Protein AF-A0A843V137-F1 (afdb_monomer_lite)

Radius of gyration: 33.9 Å; chains: 1; bounding box: 47×112×113 Å

Foldseek 3Di:
DDDDDDDDDDDDDDPPPDPPPPPPPDDDDPVRVVVLVCQLVVLVVVLVCLVPPPPDDSLLPSVVSVVVSLVSNCVSCVPCSVVVVVVVVVCCVVPPVVLSSLQSVCLDPVRVVPPVCVPVPSSLVSVLVVLCVPDPDPVSSVVVSVVSNCVSPPDCVVVVVVPVPDDPPDPDPPDPDDDDPPDDDDD

Structure (mmCIF, N/CA/C/O backbone):
data_AF-A0A843V137-F1
#
_entry.id   AF-A0A843V137-F1
#
loop_
_atom_site.group_PDB
_atom_site.id
_atom_site.type_symbol
_atom_site.label_atom_id
_atom_site.label_alt_id
_atom_site.label_comp_id
_atom_site.label_asym_id
_atom_site.label_entity_id
_atom_site.label_seq_id
_atom_site.pdbx_PDB_ins_code
_atom_site.Cartn_x
_atom_site.Cartn_y
_atom_site.Cartn_z
_atom_site.occupancy
_atom_site.B_iso_or_equiv
_atom_site.auth_seq_id
_atom_site.auth_comp_id
_atom_site.auth_asym_id
_atom_site.auth_atom_id
_atom_site.pdbx_PDB_model_num
ATOM 1 N N . MET A 1 1 ? -27.727 -46.230 90.945 1.00 37.34 1 MET A N 1
ATOM 2 C CA . MET A 1 1 ? -26.436 -46.067 90.249 1.00 37.34 1 MET A CA 1
ATOM 3 C C . MET A 1 1 ? -26.740 -45.311 88.962 1.00 37.34 1 MET A C 1
ATOM 5 O O . MET A 1 1 ? -27.479 -45.858 88.160 1.00 37.34 1 MET A O 1
ATOM 9 N N . VAL A 1 2 ? -26.658 -43.976 89.030 1.00 36.12 2 VAL A N 1
ATOM 10 C CA . VAL A 1 2 ? -25.594 -43.097 88.464 1.00 36.12 2 VAL A CA 1
ATOM 11 C C . VAL A 1 2 ? -25.965 -42.708 87.013 1.00 36.12 2 VAL A C 1
ATOM 13 O O . VAL A 1 2 ? -25.936 -43.576 86.152 1.00 36.12 2 VAL A O 1
ATOM 16 N N . GLU A 1 3 ? -26.687 -41.582 86.850 1.00 35.56 3 GLU A N 1
ATOM 17 C CA . GLU A 1 3 ? -26.299 -40.301 86.166 1.00 35.56 3 GLU A CA 1
ATOM 18 C C . GLU A 1 3 ? -26.770 -40.295 84.694 1.00 35.56 3 GLU A C 1
ATOM 20 O O . GLU A 1 3 ? -26.498 -41.232 83.958 1.00 35.56 3 GLU A O 1
ATOM 25 N N . ASP A 1 4 ? -27.694 -39.446 84.227 1.00 38.75 4 ASP A N 1
ATOM 26 C CA . ASP A 1 4 ? -27.717 -37.973 84.085 1.00 38.75 4 ASP A CA 1
ATOM 27 C C . ASP A 1 4 ? -26.528 -37.391 83.303 1.00 38.75 4 ASP A C 1
ATOM 29 O O . ASP A 1 4 ? -25.409 -37.391 83.798 1.00 38.75 4 ASP A O 1
ATOM 33 N N . ALA A 1 5 ? -26.792 -36.863 82.101 1.00 42.06 5 ALA A N 1
ATOM 34 C CA . ALA A 1 5 ? -26.040 -35.751 81.512 1.00 42.06 5 ALA A CA 1
ATOM 35 C C . ALA A 1 5 ? -26.763 -35.209 80.267 1.00 42.06 5 ALA A C 1
ATOM 37 O O . ALA A 1 5 ? -26.694 -35.731 79.155 1.00 42.06 5 ALA A O 1
ATOM 38 N N . ARG A 1 6 ? -27.476 -34.118 80.511 1.00 40.31 6 ARG A N 1
ATOM 39 C CA . ARG A 1 6 ? -28.029 -33.151 79.565 1.00 40.31 6 ARG A CA 1
ATOM 40 C C . ARG A 1 6 ? -26.921 -32.347 78.849 1.00 40.31 6 ARG A C 1
ATOM 42 O O . ARG A 1 6 ? -25.869 -32.114 79.431 1.00 40.31 6 ARG A O 1
ATOM 49 N N . ALA A 1 7 ? -27.298 -31.768 77.698 1.00 39.81 7 ALA A N 1
ATOM 50 C CA . ALA A 1 7 ? -26.678 -30.637 76.973 1.00 39.81 7 ALA A CA 1
ATOM 51 C C . ALA A 1 7 ? -25.460 -30.992 76.082 1.00 39.81 7 ALA A C 1
ATOM 53 O O . ALA A 1 7 ? -24.706 -31.895 76.395 1.00 39.81 7 ALA A O 1
ATOM 54 N N . VAL A 1 8 ? -25.211 -30.354 74.932 1.00 40.25 8 VAL A N 1
ATOM 55 C CA . VAL A 1 8 ? -25.387 -28.930 74.616 1.00 40.25 8 VAL A CA 1
ATOM 56 C C . VAL A 1 8 ? -25.551 -28.712 73.101 1.00 40.25 8 VAL A C 1
ATOM 58 O O . VAL A 1 8 ? -25.088 -29.486 72.272 1.00 40.25 8 VAL A O 1
ATOM 61 N N . HIS A 1 9 ? -26.243 -27.626 72.787 1.00 41.81 9 HIS A N 1
ATOM 62 C CA . HIS A 1 9 ? -26.459 -27.001 71.489 1.00 41.81 9 HIS A CA 1
ATOM 63 C C . HIS A 1 9 ? -25.138 -26.489 70.894 1.00 41.81 9 HIS A C 1
ATOM 65 O O . HIS A 1 9 ? -24.469 -25.724 71.579 1.00 41.81 9 HIS A O 1
ATOM 71 N N . GLU A 1 10 ? -24.807 -26.804 69.637 1.00 41.66 10 GLU A N 1
ATOM 72 C CA . GLU A 1 10 ? -23.807 -26.033 68.886 1.00 41.66 10 GLU A CA 1
ATOM 73 C C . GLU A 1 10 ? -24.221 -25.813 67.426 1.00 41.66 10 GLU A C 1
ATOM 75 O O . GLU A 1 10 ? -24.638 -26.713 66.697 1.00 41.66 10 GLU A O 1
ATOM 80 N N . HIS A 1 11 ? -24.132 -24.539 67.056 1.00 46.31 11 HIS A N 1
ATOM 81 C CA . HIS A 1 11 ? -24.335 -23.960 65.743 1.00 46.31 11 HIS A CA 1
ATOM 82 C C . HIS A 1 11 ? -23.509 -24.665 64.659 1.00 46.31 11 HIS A C 1
ATOM 84 O O . HIS A 1 11 ? -22.284 -24.686 64.716 1.00 46.31 11 HIS A O 1
ATOM 90 N N . GLY A 1 12 ? -24.183 -25.126 63.605 1.00 36.84 12 GLY A N 1
ATOM 91 C CA . GLY A 1 12 ? -23.560 -25.575 62.362 1.00 36.84 12 GLY A CA 1
ATOM 92 C C . GLY A 1 12 ? -24.160 -24.836 61.174 1.00 36.84 12 GLY A C 1
ATOM 93 O O . GLY A 1 12 ? -25.170 -25.250 60.619 1.00 36.84 12 GLY A O 1
ATOM 94 N N . THR A 1 13 ? -23.549 -23.702 60.854 1.00 39.91 13 THR A N 1
ATOM 95 C CA . THR A 1 13 ? -23.770 -22.794 59.726 1.00 39.91 13 THR A CA 1
ATOM 96 C C . THR A 1 13 ? -24.246 -23.462 58.432 1.00 39.91 13 THR A C 1
ATOM 98 O O . THR A 1 13 ? -23.641 -24.406 57.929 1.00 39.91 13 THR A O 1
ATOM 101 N N . VAL A 1 14 ? -25.293 -22.875 57.843 1.00 47.16 14 VAL A N 1
ATOM 102 C 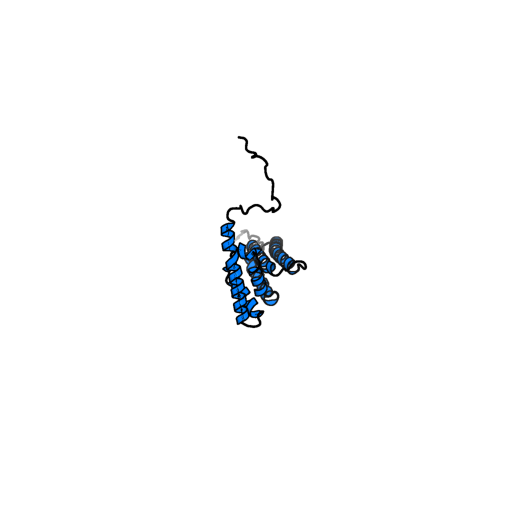CA . VAL A 1 14 ? -25.712 -23.072 56.451 1.00 47.16 14 VAL A CA 1
ATOM 103 C C . VAL A 1 14 ? -24.532 -22.730 55.541 1.00 47.16 14 VAL A C 1
ATOM 105 O O . VAL A 1 14 ? -24.279 -21.562 55.251 1.00 47.16 14 VAL A O 1
ATOM 108 N N . ILE A 1 15 ? -23.804 -23.740 55.068 1.00 47.06 15 ILE A N 1
ATOM 109 C CA . ILE A 1 15 ? -22.910 -23.588 53.916 1.00 47.06 15 ILE A CA 1
ATOM 110 C C . ILE A 1 15 ? -23.788 -23.580 52.668 1.00 47.06 15 ILE A C 1
ATOM 112 O O . ILE A 1 15 ? -23.934 -24.567 51.951 1.00 47.06 15 ILE A O 1
ATOM 116 N N . ASN A 1 16 ? -24.418 -22.426 52.455 1.00 38.59 16 ASN A N 1
ATOM 117 C CA . ASN A 1 16 ? -24.857 -21.982 51.148 1.00 38.59 16 ASN A CA 1
ATOM 118 C C . ASN A 1 16 ? -23.610 -22.002 50.260 1.00 38.59 16 ASN A C 1
ATOM 120 O O . ASN A 1 16 ? -22.758 -21.119 50.357 1.00 38.59 16 ASN A O 1
ATOM 124 N N . GLN A 1 17 ? -23.454 -23.052 49.456 1.00 43.19 17 GLN A N 1
ATOM 125 C CA . GLN A 1 17 ? -22.480 -23.042 48.378 1.00 43.19 17 GLN A CA 1
ATOM 126 C C . GLN A 1 17 ? -23.017 -22.086 47.314 1.00 43.19 17 GLN A C 1
ATOM 128 O O . GLN A 1 17 ? -23.608 -22.498 46.319 1.00 43.19 17 GLN A O 1
ATOM 133 N N . GLN A 1 18 ? -22.814 -20.787 47.551 1.00 36.47 18 GLN A N 1
ATOM 134 C CA . GLN A 1 18 ? -22.761 -19.823 46.468 1.00 36.47 18 GLN A CA 1
ATOM 135 C C . GLN A 1 18 ? -21.775 -20.377 45.428 1.00 36.47 18 GLN A C 1
ATOM 137 O O . GLN A 1 18 ? -20.709 -20.879 45.815 1.00 36.47 18 GLN A O 1
ATOM 142 N N . PRO A 1 19 ? -22.101 -20.338 44.124 1.00 43.06 19 PRO A N 1
ATOM 143 C CA . PRO A 1 19 ? -21.106 -20.650 43.120 1.00 43.06 19 PRO A CA 1
ATOM 144 C C . PRO A 1 19 ? -19.948 -19.688 43.354 1.00 43.06 19 PRO A C 1
ATOM 146 O O . PR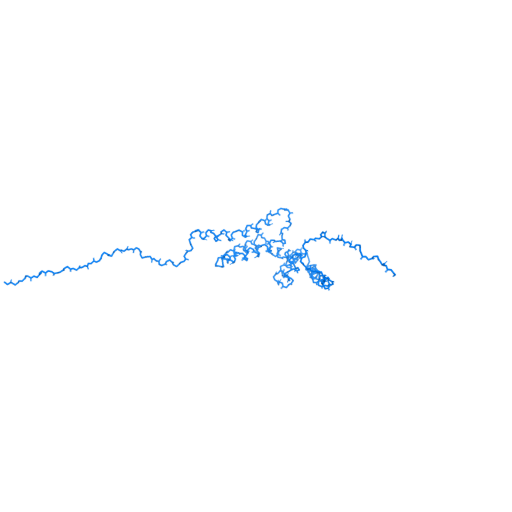O A 1 19 ? -20.151 -18.477 43.349 1.00 43.06 19 PRO A O 1
ATOM 149 N N . LYS A 1 20 ? -18.761 -20.246 43.628 1.00 45.78 20 LYS A N 1
ATOM 150 C CA . LYS A 1 20 ? -17.510 -19.497 43.729 1.00 45.78 20 LYS A CA 1
ATOM 151 C C . LYS A 1 20 ? -17.439 -18.588 42.512 1.00 45.78 20 LYS A C 1
ATOM 153 O O . LYS A 1 20 ? -17.240 -19.084 41.401 1.00 45.78 20 LYS A O 1
ATOM 158 N N . GLU A 1 21 ? -17.650 -17.297 42.738 1.00 45.75 21 GLU A N 1
ATOM 159 C CA . GLU A 1 21 ? -17.368 -16.241 41.784 1.00 45.75 21 GLU A CA 1
ATOM 160 C C . GLU A 1 21 ? -15.906 -16.431 41.394 1.00 45.75 21 GLU A C 1
ATOM 162 O O . GLU A 1 21 ? -14.983 -16.161 42.160 1.00 45.75 21 GLU A O 1
ATOM 167 N N . ARG A 1 22 ? -15.697 -17.055 40.234 1.00 50.91 22 ARG A N 1
ATOM 168 C CA . ARG A 1 22 ? -14.393 -17.063 39.596 1.00 50.91 22 ARG A CA 1
ATOM 169 C C . ARG A 1 22 ? -14.129 -15.607 39.270 1.00 50.91 22 ARG A C 1
ATOM 171 O O . ARG A 1 22 ? -14.885 -15.020 38.501 1.00 50.91 22 ARG A O 1
ATOM 178 N N . GLU A 1 23 ? -13.111 -15.052 39.909 1.00 44.34 23 GLU A N 1
ATOM 179 C CA . GLU A 1 23 ? -12.584 -13.717 39.663 1.00 44.34 23 GLU A CA 1
ATOM 180 C C . GLU A 1 23 ? -12.545 -13.459 38.152 1.00 44.34 23 GLU A C 1
ATOM 182 O O . GLU A 1 23 ? -11.787 -14.079 37.402 1.00 44.34 23 GLU A O 1
ATOM 187 N N . ALA A 1 24 ? -13.442 -12.586 37.695 1.00 46.97 24 ALA A N 1
ATOM 188 C CA . ALA A 1 24 ? -13.518 -12.153 36.315 1.00 46.97 24 ALA A CA 1
ATOM 189 C C . ALA A 1 24 ? -12.356 -11.192 36.058 1.00 46.97 24 ALA A C 1
ATOM 191 O O . ALA A 1 24 ? -12.499 -9.973 36.124 1.00 46.97 24 ALA A O 1
ATOM 192 N N . HIS A 1 25 ? -11.184 -11.744 35.763 1.00 47.78 25 HIS A N 1
ATOM 193 C CA . HIS A 1 25 ? -10.145 -10.993 35.079 1.00 47.78 25 HIS A CA 1
ATOM 194 C C . HIS A 1 25 ? -10.642 -10.646 33.664 1.00 47.78 25 HIS A C 1
ATOM 196 O O . HIS A 1 25 ? -10.511 -11.432 32.733 1.00 47.78 25 HIS A O 1
ATOM 202 N N . GLY A 1 26 ? -11.263 -9.468 33.546 1.00 62.22 26 GLY A N 1
ATOM 203 C CA . GLY A 1 26 ? -11.245 -8.592 32.370 1.00 62.22 26 GLY A CA 1
ATOM 204 C C . GLY A 1 26 ? -11.596 -9.200 31.011 1.00 62.22 26 GLY A C 1
ATOM 205 O O . GLY A 1 26 ? -10.855 -8.987 30.056 1.00 62.22 26 GLY A O 1
ATOM 206 N N . ALA A 1 27 ? -12.708 -9.924 30.886 1.00 72.06 27 ALA A N 1
ATOM 207 C CA . ALA A 1 27 ? -13.274 -10.212 29.568 1.00 72.06 27 ALA A CA 1
ATOM 208 C C . ALA A 1 27 ? -14.097 -9.002 29.097 1.00 72.06 27 ALA A C 1
ATOM 210 O O . ALA A 1 27 ? -14.963 -8.537 29.838 1.00 72.06 27 ALA A O 1
ATOM 211 N N . LEU A 1 28 ? -13.831 -8.510 27.880 1.00 74.00 28 LEU A N 1
ATOM 21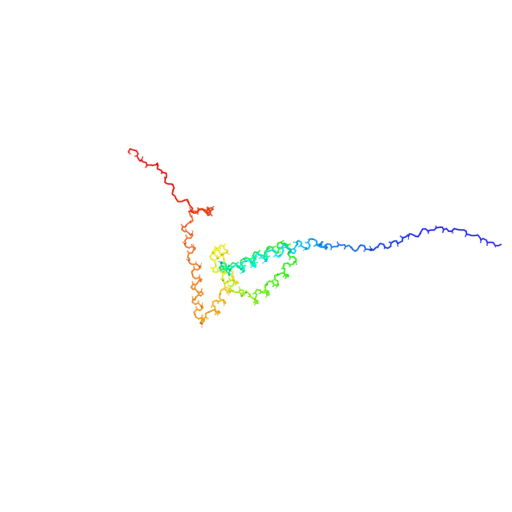2 C CA . LEU A 1 28 ? -14.660 -7.486 27.236 1.00 74.00 28 LEU A CA 1
ATOM 213 C C . LEU A 1 28 ? -16.117 -7.951 27.235 1.00 74.00 28 LEU A C 1
ATOM 215 O O . LEU A 1 28 ? -16.418 -9.095 26.871 1.00 74.00 28 LEU A O 1
ATOM 219 N N . SER A 1 29 ? -17.028 -7.067 27.626 1.00 89.06 29 SER A N 1
ATOM 220 C CA . SER A 1 29 ? -18.448 -7.313 27.431 1.00 89.06 29 SER A CA 1
ATOM 221 C C . SER A 1 29 ? -18.739 -7.462 25.937 1.00 89.06 29 SER A C 1
ATOM 223 O O . SER A 1 29 ? -18.013 -6.968 25.072 1.00 89.06 29 SER A O 1
ATOM 225 N N . ARG A 1 30 ? -19.841 -8.140 25.611 1.00 88.56 30 ARG A N 1
ATOM 226 C CA . ARG A 1 30 ? -20.250 -8.346 24.218 1.00 88.56 30 ARG A CA 1
ATOM 227 C C . ARG A 1 30 ? -20.327 -7.033 23.429 1.00 88.56 30 ARG A C 1
ATOM 229 O O . ARG A 1 30 ? -19.897 -6.995 22.284 1.00 88.56 30 ARG A O 1
ATOM 236 N N . GLN A 1 31 ? -20.855 -5.979 24.046 1.00 91.25 31 GLN A N 1
ATOM 237 C CA . GLN A 1 31 ? -21.012 -4.679 23.402 1.00 91.25 31 GLN A CA 1
ATOM 238 C C . GLN A 1 31 ? -19.658 -4.019 23.114 1.00 91.25 31 GLN A C 1
ATOM 240 O O . GLN A 1 31 ? -19.458 -3.493 22.025 1.00 91.25 31 GLN A O 1
ATOM 245 N N . GLU A 1 32 ? -18.709 -4.103 24.047 1.00 88.56 32 GLU A N 1
ATOM 246 C CA . GLU A 1 32 ? -17.352 -3.583 23.841 1.00 88.56 32 GLU A CA 1
ATOM 247 C C . GLU A 1 32 ? -16.614 -4.369 22.748 1.00 88.56 32 GLU A C 1
ATOM 249 O O . GLU A 1 32 ? -15.917 -3.782 21.924 1.00 88.56 32 GLU A O 1
ATOM 254 N N . ALA A 1 33 ? -16.805 -5.691 22.685 1.00 88.75 33 ALA A N 1
ATOM 255 C CA . ALA A 1 33 ? -16.244 -6.518 21.618 1.00 88.75 33 ALA A CA 1
ATOM 256 C C . ALA A 1 33 ? -16.834 -6.172 20.236 1.00 88.75 33 ALA A C 1
ATOM 258 O O . ALA A 1 33 ? -16.092 -6.079 19.259 1.00 88.75 33 ALA A O 1
ATOM 259 N N . GLU A 1 34 ? -18.149 -5.947 20.149 1.00 92.25 34 GLU A N 1
ATOM 260 C CA . GLU A 1 34 ? -18.819 -5.498 18.919 1.00 92.25 34 GLU A CA 1
ATOM 261 C C . GLU A 1 34 ? -18.329 -4.104 18.491 1.00 92.25 34 GLU A C 1
ATOM 263 O O . GLU A 1 34 ? -18.065 -3.871 17.310 1.00 92.25 34 GLU A O 1
ATOM 268 N N . GLU A 1 35 ? -18.135 -3.186 19.439 1.00 92.69 35 GLU A N 1
ATOM 269 C CA . GLU A 1 35 ? -17.605 -1.852 19.155 1.00 92.69 35 GLU A CA 1
ATOM 270 C C . GLU A 1 35 ? -16.164 -1.902 18.627 1.00 92.69 35 GLU A C 1
ATOM 272 O O . GLU A 1 35 ? -15.847 -1.249 17.629 1.00 92.69 35 GLU A O 1
ATOM 277 N N . VAL A 1 36 ? -15.300 -2.715 19.244 1.00 90.88 36 VAL A N 1
ATOM 278 C CA . VAL A 1 36 ? -13.925 -2.942 18.771 1.00 90.88 36 VAL A CA 1
ATOM 279 C C . VAL A 1 36 ? -13.926 -3.560 17.372 1.00 90.88 36 VAL A C 1
ATOM 281 O O . VAL A 1 36 ? -13.185 -3.101 16.503 1.00 90.88 36 VAL A O 1
ATOM 284 N N . ALA A 1 37 ? -14.783 -4.553 17.117 1.00 91.94 37 ALA A N 1
ATOM 285 C CA . ALA A 1 37 ? -14.899 -5.175 15.801 1.00 91.94 37 ALA A CA 1
ATOM 286 C C . ALA A 1 37 ? -15.310 -4.163 14.718 1.00 91.94 37 ALA A C 1
ATOM 288 O O . ALA A 1 37 ? -14.694 -4.120 13.654 1.00 91.94 37 ALA A O 1
ATOM 289 N N . ASN A 1 38 ? -16.291 -3.300 14.995 1.00 94.00 38 ASN A N 1
ATOM 290 C CA . ASN A 1 38 ? -16.715 -2.259 14.054 1.00 94.00 38 ASN A CA 1
ATOM 291 C C . ASN A 1 38 ? -15.580 -1.275 13.737 1.00 94.00 38 ASN A C 1
ATOM 293 O O . ASN A 1 38 ? -15.335 -0.979 12.568 1.00 94.00 38 ASN A O 1
ATOM 297 N N . LYS A 1 39 ? -14.841 -0.839 14.763 1.00 94.44 39 LYS A N 1
ATOM 298 C CA . LYS A 1 39 ? -13.684 0.058 14.615 1.00 94.44 39 LYS A CA 1
ATOM 299 C C . LYS A 1 39 ? -12.518 -0.577 13.841 1.00 94.44 39 LYS A C 1
ATOM 301 O O . LYS A 1 39 ? -11.735 0.145 13.232 1.00 94.44 39 LYS A O 1
ATOM 306 N N . ILE A 1 40 ? -12.404 -1.907 13.833 1.00 93.75 40 ILE A N 1
ATOM 307 C CA . ILE A 1 40 ? -11.438 -2.651 13.003 1.00 93.75 40 ILE A CA 1
ATOM 308 C C . ILE A 1 40 ? -11.914 -2.765 11.547 1.00 93.75 40 ILE A C 1
ATOM 310 O O . ILE A 1 40 ? -11.116 -2.627 10.620 1.00 93.75 40 ILE A O 1
ATOM 314 N N . ILE A 1 41 ? -13.203 -3.042 11.332 1.00 93.81 41 ILE A N 1
ATOM 315 C CA . ILE A 1 41 ? -13.764 -3.308 9.998 1.00 93.81 41 ILE A CA 1
ATOM 316 C C . ILE A 1 41 ? -13.896 -2.024 9.172 1.00 93.81 41 ILE A C 1
ATOM 318 O O . ILE A 1 41 ? -13.662 -2.049 7.963 1.00 93.81 41 ILE A O 1
ATOM 322 N N . GLU A 1 42 ? -14.254 -0.902 9.797 1.00 95.25 42 GLU A N 1
ATOM 323 C CA . GLU A 1 42 ? -14.482 0.373 9.108 1.00 95.25 42 GLU A CA 1
ATOM 324 C C . GLU A 1 42 ? -13.275 0.831 8.255 1.00 95.25 42 GLU A C 1
ATOM 326 O O . GLU A 1 42 ? -13.468 1.070 7.058 1.00 95.25 42 GLU A O 1
ATOM 331 N N . PRO A 1 43 ? -12.025 0.862 8.766 1.00 95.31 43 PRO A N 1
ATOM 332 C CA . PRO A 1 43 ? -10.851 1.174 7.950 1.00 95.31 43 PRO A CA 1
ATOM 333 C C . PRO A 1 43 ? -10.652 0.240 6.749 1.00 95.31 43 PRO A C 1
ATOM 335 O O . PRO A 1 43 ? -10.267 0.696 5.675 1.00 95.31 43 PRO A O 1
ATOM 338 N N . LEU A 1 44 ? -10.936 -1.060 6.891 1.00 94.25 44 LEU A N 1
ATOM 339 C CA . LEU A 1 44 ? -10.821 -2.017 5.783 1.00 94.25 44 LEU A CA 1
ATOM 340 C C . LEU A 1 44 ? -11.882 -1.761 4.710 1.00 94.25 44 LEU A C 1
ATOM 342 O O . LEU A 1 44 ? -11.602 -1.871 3.517 1.00 94.25 44 LEU A O 1
ATOM 346 N N . TYR A 1 45 ? -13.089 -1.371 5.116 1.00 93.12 45 TYR A N 1
ATOM 347 C CA . TYR A 1 45 ? -14.142 -0.991 4.181 1.00 93.12 45 TYR A CA 1
ATOM 348 C C . TYR A 1 45 ? -13.770 0.262 3.373 1.00 93.12 45 TYR A C 1
ATOM 350 O O . TYR A 1 45 ? -14.050 0.323 2.176 1.00 93.12 45 TYR A O 1
ATOM 358 N N . GLU A 1 46 ? -13.083 1.239 3.977 1.00 92.12 46 GLU A N 1
ATOM 359 C CA . GLU A 1 46 ? -12.546 2.392 3.238 1.00 92.12 46 GLU A CA 1
ATOM 360 C C . GLU A 1 46 ? -11.565 1.967 2.135 1.00 92.12 46 GLU A C 1
ATOM 362 O O . GLU A 1 46 ? -11.610 2.525 1.037 1.00 92.12 46 GLU A O 1
ATOM 367 N N . VAL A 1 47 ? -10.714 0.968 2.398 1.00 92.06 47 VAL A N 1
ATOM 368 C CA . VAL A 1 47 ? -9.795 0.408 1.391 1.00 92.06 47 VAL A CA 1
ATOM 369 C C . VAL A 1 47 ? -10.576 -0.257 0.262 1.00 92.06 47 VAL A C 1
ATOM 371 O O . VAL A 1 47 ? -10.331 0.043 -0.906 1.00 92.06 47 VAL A O 1
ATOM 374 N N . LEU A 1 48 ? -11.558 -1.104 0.587 1.00 90.31 48 LEU A N 1
ATOM 375 C CA . LEU A 1 48 ? -12.381 -1.790 -0.417 1.00 90.31 48 LEU A CA 1
ATOM 376 C C . LEU A 1 48 ? -13.122 -0.802 -1.320 1.00 90.31 48 LEU A C 1
ATOM 378 O O . LEU A 1 48 ? -13.131 -0.965 -2.534 1.00 90.31 48 LEU A O 1
ATOM 382 N N . ARG A 1 49 ? -13.644 0.294 -0.761 1.00 89.88 49 ARG A N 1
ATOM 383 C CA . ARG A 1 49 ? -14.275 1.359 -1.555 1.00 89.88 49 ARG A CA 1
ATOM 384 C C . ARG A 1 49 ? -13.330 2.030 -2.549 1.00 89.88 49 ARG A C 1
ATOM 386 O O . ARG A 1 49 ? -13.798 2.553 -3.557 1.00 89.88 49 ARG A O 1
ATOM 393 N N . VAL A 1 50 ? -12.033 2.084 -2.249 1.00 88.81 50 VAL A N 1
ATOM 394 C CA . VAL A 1 50 ? -11.018 2.620 -3.167 1.00 88.81 50 VAL A CA 1
ATOM 395 C C . VAL A 1 50 ? -10.741 1.611 -4.275 1.00 88.81 50 VAL A C 1
ATOM 397 O O . VAL A 1 50 ? -10.664 2.009 -5.433 1.00 88.81 50 VAL A O 1
ATOM 400 N N . VAL A 1 51 ? -10.641 0.322 -3.937 1.00 85.62 51 VAL A N 1
ATOM 401 C CA . VAL A 1 51 ? -10.452 -0.764 -4.911 1.00 85.62 51 VAL A CA 1
ATOM 402 C C . VAL A 1 51 ? -11.627 -0.843 -5.889 1.00 85.62 51 VAL A C 1
ATOM 404 O O . VAL A 1 51 ? -11.396 -0.856 -7.095 1.00 85.62 51 VAL A O 1
ATOM 407 N N . ASP A 1 52 ? -12.860 -0.801 -5.380 1.00 85.69 52 ASP A N 1
ATOM 408 C CA . ASP A 1 52 ? -14.105 -0.894 -6.160 1.00 85.69 52 ASP A CA 1
ATOM 409 C C . ASP A 1 52 ? -14.469 0.417 -6.892 1.00 85.69 52 ASP A C 1
ATOM 411 O O . ASP A 1 52 ? -15.509 0.526 -7.542 1.00 85.69 52 ASP A O 1
ATOM 415 N N . GLY A 1 53 ? -13.657 1.468 -6.760 1.00 78.31 53 GLY A N 1
ATOM 416 C CA . GLY A 1 53 ? -13.946 2.780 -7.329 1.00 78.31 53 GLY A CA 1
ATOM 417 C C . GLY A 1 53 ? -13.752 2.841 -8.848 1.00 78.31 53 GLY A C 1
ATOM 418 O O . GLY A 1 53 ? -12.682 3.222 -9.309 1.00 78.31 53 GLY A O 1
ATOM 419 N N . ASP A 1 54 ? -14.812 2.612 -9.628 1.00 60.47 54 ASP A N 1
ATOM 420 C CA . ASP A 1 54 ? -14.793 2.563 -11.108 1.00 60.47 54 ASP A CA 1
ATOM 421 C C . ASP A 1 54 ? -14.226 3.805 -11.837 1.00 60.47 54 ASP A C 1
ATOM 423 O O . ASP A 1 54 ? -13.900 3.746 -13.022 1.00 60.47 54 ASP A O 1
ATOM 427 N N . ARG A 1 55 ? -14.165 4.976 -11.183 1.00 65.06 55 ARG A N 1
ATOM 428 C CA . ARG A 1 55 ? -13.946 6.271 -11.866 1.00 65.06 55 ARG A CA 1
ATOM 429 C C . ARG A 1 55 ? -12.511 6.795 -11.852 1.00 65.06 55 ARG A C 1
ATOM 431 O O . ARG A 1 55 ? -12.233 7.752 -12.573 1.00 65.06 55 ARG A O 1
ATOM 438 N N . ARG A 1 56 ? -11.615 6.257 -11.022 1.00 66.69 56 ARG A N 1
ATOM 439 C CA . ARG A 1 56 ? -10.215 6.712 -10.935 1.00 66.69 56 ARG A CA 1
ATOM 440 C C . ARG A 1 56 ? -9.291 5.505 -10.817 1.00 66.69 56 ARG A C 1
ATOM 442 O O . ARG A 1 56 ? -9.643 4.591 -10.081 1.00 66.69 56 ARG A O 1
ATOM 449 N N . PRO A 1 57 ? -8.122 5.501 -11.484 1.00 66.62 57 PRO A N 1
ATOM 450 C CA . PRO A 1 57 ? -7.150 4.428 -11.316 1.00 66.62 57 PRO A CA 1
ATOM 451 C C . PRO A 1 57 ? -6.765 4.335 -9.835 1.00 66.62 57 PRO A C 1
ATOM 453 O O . PRO A 1 57 ? -6.101 5.216 -9.293 1.00 66.62 57 PRO A O 1
ATOM 456 N N . SER A 1 58 ? -7.248 3.290 -9.166 1.00 82.00 58 SER A N 1
ATOM 457 C CA . SER A 1 58 ? -7.131 3.123 -7.716 1.00 82.00 58 SER A CA 1
ATOM 458 C C . SER A 1 58 ? -5.769 2.580 -7.299 1.00 82.00 58 SER A C 1
ATOM 460 O O . SER A 1 58 ? -5.355 2.781 -6.160 1.00 82.00 58 SER A O 1
ATOM 462 N N . ILE A 1 59 ? -5.045 1.950 -8.229 1.00 85.88 59 ILE A N 1
ATOM 463 C CA . ILE A 1 59 ? -3.857 1.131 -7.967 1.00 85.88 59 ILE A CA 1
ATOM 464 C C . ILE A 1 59 ? -2.764 1.840 -7.154 1.00 85.88 59 ILE A C 1
ATOM 466 O O . ILE A 1 59 ? -2.251 1.236 -6.215 1.00 85.88 59 ILE A O 1
ATOM 470 N N . GLY A 1 60 ? -2.488 3.120 -7.437 1.00 84.38 60 GLY A N 1
ATOM 471 C CA . GLY A 1 60 ? -1.493 3.932 -6.716 1.00 84.38 60 GLY A CA 1
ATOM 472 C C . GLY A 1 60 ? -1.957 4.464 -5.354 1.00 84.38 60 GLY A C 1
ATOM 473 O O . GLY A 1 60 ? -1.151 4.983 -4.590 1.00 84.38 60 GLY A O 1
ATOM 474 N N . PHE A 1 61 ? -3.243 4.323 -5.024 1.00 87.62 61 PHE A N 1
ATOM 475 C CA . PHE A 1 61 ? -3.821 4.742 -3.744 1.00 87.62 61 PHE A CA 1
ATOM 476 C C . PHE A 1 61 ? -4.081 3.572 -2.793 1.00 87.62 61 PHE A C 1
ATOM 478 O O . PHE A 1 61 ? -4.129 3.789 -1.582 1.00 87.62 61 PHE A O 1
ATOM 485 N N . VAL A 1 62 ? -4.276 2.351 -3.311 1.00 90.88 62 VAL A N 1
ATOM 486 C CA . VAL A 1 62 ? -4.676 1.200 -2.481 1.00 90.88 62 VAL A CA 1
ATOM 487 C C . VAL A 1 62 ? -3.647 0.917 -1.390 1.00 90.88 62 VAL A C 1
ATOM 489 O O . VAL A 1 62 ? -4.037 0.791 -0.234 1.00 90.88 62 VAL A O 1
ATOM 492 N N . TYR A 1 63 ? -2.352 0.884 -1.726 1.00 92.06 63 TYR A N 1
ATOM 493 C CA . TYR A 1 63 ? -1.291 0.626 -0.746 1.00 92.06 63 TYR A CA 1
ATOM 494 C C . TYR A 1 63 ? -1.299 1.667 0.384 1.00 92.06 63 TYR A C 1
ATOM 496 O O . TYR A 1 63 ? -1.418 1.309 1.552 1.00 9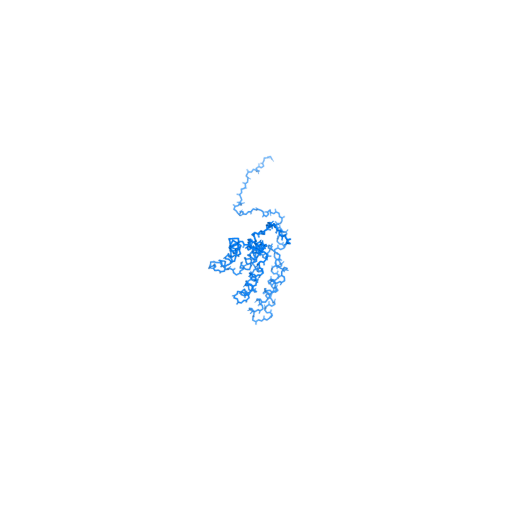2.06 63 TYR A O 1
ATOM 504 N N . ALA A 1 64 ? -1.317 2.960 0.040 1.00 90.94 64 ALA A N 1
ATOM 505 C CA . ALA A 1 64 ? -1.387 4.053 1.014 1.00 90.94 64 ALA A CA 1
ATOM 506 C C . ALA A 1 64 ? -2.599 3.928 1.953 1.00 90.94 64 ALA A C 1
ATOM 508 O O . ALA A 1 64 ? -2.519 4.167 3.158 1.00 90.94 64 ALA A O 1
ATOM 509 N N . LYS A 1 65 ? -3.757 3.564 1.389 1.00 92.69 65 LYS A N 1
ATOM 510 C CA . LYS A 1 65 ? -5.000 3.387 2.144 1.00 92.69 65 LYS A CA 1
ATOM 511 C C . LYS A 1 65 ? -4.940 2.171 3.054 1.00 92.69 65 LYS A C 1
ATOM 513 O O . LYS A 1 65 ? -5.442 2.250 4.172 1.00 92.69 65 LYS A O 1
ATOM 518 N N . LEU A 1 66 ? -4.319 1.089 2.597 1.00 93.81 66 LEU A N 1
ATOM 519 C CA . LEU A 1 66 ? -4.128 -0.111 3.393 1.00 93.81 66 LEU A CA 1
ATOM 520 C C . LEU A 1 66 ? -3.201 0.150 4.583 1.00 93.81 66 LEU A C 1
ATOM 522 O O . LEU A 1 66 ? -3.565 -0.192 5.703 1.00 93.81 66 LEU A O 1
ATOM 526 N N . GLU A 1 67 ? -2.077 0.836 4.375 1.00 92.19 67 GLU A N 1
ATOM 527 C CA . GLU A 1 67 ? -1.160 1.216 5.459 1.00 92.19 67 GLU A CA 1
ATOM 528 C C . GLU A 1 67 ? -1.834 2.141 6.484 1.00 92.19 67 GLU A C 1
ATOM 530 O O . GLU A 1 67 ? -1.747 1.924 7.696 1.00 92.19 67 GLU A O 1
ATOM 535 N N . ALA A 1 68 ? -2.624 3.115 6.021 1.00 93.56 68 ALA A N 1
ATOM 536 C CA . ALA A 1 68 ? -3.428 3.950 6.911 1.00 93.56 68 ALA A CA 1
ATOM 537 C C . ALA A 1 68 ? -4.473 3.134 7.698 1.00 93.56 68 ALA A C 1
ATOM 539 O O . ALA A 1 68 ? -4.696 3.394 8.883 1.00 93.56 68 ALA A O 1
ATOM 540 N N . ALA A 1 69 ? -5.110 2.143 7.067 1.00 95.50 69 ALA A N 1
ATOM 541 C CA . ALA A 1 69 ? -6.076 1.272 7.728 1.00 95.50 69 ALA A CA 1
ATOM 542 C C . ALA A 1 69 ? -5.411 0.384 8.786 1.00 95.50 69 ALA A C 1
ATOM 544 O O . ALA A 1 69 ? -5.917 0.295 9.906 1.00 95.50 69 ALA A O 1
ATOM 545 N N . LYS A 1 70 ? -4.249 -0.203 8.473 1.00 94.94 70 LYS A N 1
ATOM 546 C CA . LYS A 1 70 ? -3.445 -0.976 9.428 1.00 94.94 70 LYS A CA 1
ATOM 547 C C . LYS A 1 70 ? -3.087 -0.137 10.652 1.00 94.94 70 LYS A C 1
ATOM 549 O O . LYS A 1 70 ? -3.311 -0.575 11.778 1.00 94.94 70 LYS A O 1
ATOM 554 N N . LYS A 1 71 ? -2.630 1.103 10.454 1.00 95.62 71 LYS A N 1
ATOM 555 C CA . LYS A 1 71 ? -2.329 2.023 11.560 1.00 95.62 71 LYS A CA 1
ATOM 556 C C . LYS A 1 71 ? -3.548 2.270 12.460 1.00 95.62 71 LYS A C 1
ATOM 558 O O . LYS A 1 71 ? -3.442 2.088 13.670 1.00 95.62 71 LYS A O 1
ATOM 563 N N . LYS A 1 72 ? -4.712 2.592 11.879 1.00 96.25 72 LYS A N 1
ATOM 564 C CA . LYS A 1 72 ? -5.971 2.774 12.633 1.00 96.25 72 LYS A CA 1
ATOM 565 C C . LYS A 1 72 ? -6.354 1.514 13.426 1.00 96.25 72 LYS A C 1
ATOM 567 O O . LYS A 1 72 ? -6.757 1.609 14.580 1.00 96.25 72 LYS A O 1
ATOM 572 N N . ILE A 1 73 ? -6.206 0.327 12.833 1.00 95.81 73 ILE A N 1
ATOM 573 C CA . ILE A 1 73 ? -6.494 -0.955 13.499 1.00 95.81 73 ILE A CA 1
ATOM 574 C C . ILE A 1 73 ? -5.558 -1.182 14.692 1.00 95.81 73 ILE A C 1
ATOM 576 O O . ILE A 1 73 ? -6.026 -1.568 15.764 1.00 95.81 73 ILE A O 1
ATOM 580 N N . CYS A 1 74 ? -4.260 -0.904 14.535 1.00 95.69 74 CYS A N 1
ATOM 581 C CA . CYS A 1 74 ? -3.292 -0.963 15.631 1.00 95.69 74 CYS A CA 1
ATOM 582 C C . CYS A 1 74 ? -3.646 -0.007 16.772 1.00 95.69 74 CYS A C 1
ATOM 584 O O . CYS A 1 74 ? -3.500 -0.381 17.929 1.00 95.69 74 CYS A O 1
ATOM 586 N N . GLU A 1 75 ? -4.126 1.201 16.471 1.00 95.06 75 GLU A N 1
ATOM 587 C CA . GLU A 1 75 ? -4.551 2.175 17.486 1.00 95.06 75 GLU A CA 1
ATOM 588 C C . GLU A 1 75 ? -5.797 1.704 18.256 1.00 95.06 75 GLU A C 1
ATOM 590 O O . GLU A 1 75 ? -5.887 1.891 19.468 1.00 95.06 75 GLU A O 1
ATOM 595 N N . VAL A 1 76 ? -6.747 1.061 17.569 1.00 92.94 76 VAL A N 1
ATOM 596 C CA . VAL A 1 76 ? -7.995 0.553 18.165 1.00 92.94 76 VAL A CA 1
ATOM 597 C C . VAL A 1 76 ? -7.759 -0.705 18.996 1.00 92.94 76 VAL A C 1
ATOM 599 O O . VAL A 1 76 ? -8.332 -0.855 20.076 1.00 92.94 76 VAL A O 1
ATOM 602 N N . SER A 1 77 ? -6.978 -1.650 18.473 1.00 89.69 77 SER A N 1
ATOM 603 C CA . SER A 1 77 ? -6.792 -2.947 19.113 1.00 89.69 77 SER A CA 1
ATOM 604 C C . SER A 1 77 ? -5.423 -3.561 18.810 1.00 89.69 77 SER A C 1
ATOM 606 O O . SER A 1 77 ? -5.321 -4.496 18.009 1.00 89.69 77 SER A O 1
ATOM 608 N N . PRO A 1 78 ? -4.361 -3.108 19.503 1.00 91.75 78 PRO A N 1
ATOM 609 C CA . PRO A 1 78 ? -3.009 -3.639 19.318 1.00 91.75 78 PRO A CA 1
ATOM 610 C C . PRO A 1 78 ? -2.943 -5.163 19.499 1.00 91.75 78 PRO A C 1
ATOM 612 O O . PRO A 1 78 ? -2.242 -5.862 18.773 1.00 91.75 78 PRO A O 1
ATOM 615 N N . GLN A 1 79 ? -3.725 -5.690 20.447 1.00 88.50 79 GLN A N 1
ATOM 616 C CA . GLN A 1 79 ? -3.765 -7.115 20.779 1.00 88.50 79 GLN A CA 1
ATOM 617 C C . GLN A 1 79 ? -4.321 -8.002 19.653 1.00 88.50 79 GLN A C 1
ATOM 619 O O . GLN A 1 79 ? -3.905 -9.151 19.536 1.00 88.50 79 GLN A O 1
ATOM 624 N N . TYR A 1 80 ? -5.233 -7.486 18.820 1.00 87.00 80 TYR A N 1
ATOM 625 C CA . TYR A 1 80 ? -5.876 -8.244 17.738 1.00 87.00 80 TYR A CA 1
ATOM 626 C C . TYR A 1 80 ? -5.410 -7.819 16.341 1.00 87.00 80 TYR A C 1
ATOM 628 O O . TYR A 1 80 ? -5.717 -8.512 15.374 1.00 87.00 80 TYR A O 1
ATOM 636 N N . ALA A 1 81 ? -4.645 -6.729 16.222 1.00 93.00 81 ALA A N 1
ATOM 637 C CA . ALA A 1 81 ? -4.177 -6.200 14.942 1.00 93.00 81 ALA A CA 1
ATOM 638 C C . ALA A 1 81 ? -3.417 -7.242 14.107 1.00 93.00 81 ALA A C 1
ATOM 640 O O . ALA A 1 81 ? -3.687 -7.377 12.917 1.00 93.00 81 ALA A O 1
ATOM 641 N N . HIS A 1 82 ? -2.549 -8.042 14.738 1.00 93.06 82 HIS A N 1
ATOM 642 C CA . HIS A 1 82 ? -1.783 -9.086 14.049 1.00 93.06 82 HIS A CA 1
ATOM 643 C C . HIS A 1 82 ? -2.681 -10.107 13.328 1.00 93.06 82 HIS A C 1
ATOM 645 O O . HIS A 1 82 ? -2.442 -10.406 12.166 1.00 93.06 82 HIS A O 1
ATOM 651 N N . LEU A 1 83 ? -3.777 -10.553 13.959 1.00 92.75 83 LEU A N 1
ATOM 652 C CA . LEU A 1 83 ? -4.722 -11.498 13.347 1.00 92.75 83 LEU A CA 1
ATOM 653 C C . LEU A 1 83 ? -5.369 -10.920 12.085 1.00 92.75 83 LEU A C 1
ATOM 655 O O . LEU A 1 83 ? -5.638 -11.640 11.126 1.00 92.75 83 LEU A O 1
ATOM 659 N N . VAL A 1 84 ? -5.649 -9.616 12.097 1.00 93.31 84 VAL A N 1
ATOM 660 C CA . VAL A 1 84 ? -6.218 -8.917 10.942 1.00 93.31 84 VAL A CA 1
ATOM 661 C C . VAL A 1 84 ? -5.166 -8.769 9.848 1.00 93.31 84 VAL A C 1
ATOM 663 O O . VAL A 1 84 ? -5.473 -8.999 8.680 1.00 93.31 84 VAL A O 1
ATOM 666 N N . PHE A 1 85 ? -3.933 -8.415 10.213 1.00 94.12 85 PHE A N 1
ATOM 667 C CA . PHE A 1 85 ? -2.844 -8.217 9.258 1.00 94.12 85 PHE A CA 1
ATOM 668 C C . PHE A 1 85 ? -2.479 -9.512 8.552 1.00 94.12 85 PHE A C 1
ATOM 670 O O . PHE A 1 85 ? -2.365 -9.494 7.334 1.00 94.12 85 PHE A O 1
ATOM 677 N N . ASP A 1 86 ? -2.428 -10.636 9.264 1.00 94.31 86 ASP A N 1
ATOM 678 C CA . ASP A 1 86 ? -2.160 -11.944 8.662 1.00 94.31 86 ASP A CA 1
ATOM 679 C C . ASP A 1 86 ? -3.182 -12.277 7.563 1.00 94.31 86 ASP A C 1
ATOM 681 O O . ASP A 1 86 ? -2.820 -12.711 6.472 1.00 94.31 86 ASP A O 1
ATOM 685 N N . VAL A 1 87 ? -4.473 -12.015 7.808 1.00 92.75 87 VAL A N 1
ATOM 686 C CA . VAL A 1 87 ? -5.538 -12.235 6.812 1.00 92.75 87 VAL A CA 1
ATOM 687 C C . VAL A 1 87 ? -5.434 -11.256 5.641 1.00 92.75 87 VAL A C 1
ATOM 689 O O . VAL A 1 87 ? -5.726 -11.625 4.500 1.00 92.75 87 VAL A O 1
ATOM 692 N N . VAL A 1 88 ? -5.062 -10.005 5.913 1.00 91.25 88 VAL A N 1
ATOM 693 C CA . VAL A 1 88 ? -4.880 -8.974 4.888 1.00 91.25 88 VAL A CA 1
ATOM 694 C C . VAL A 1 88 ? -3.702 -9.320 3.984 1.00 91.25 88 VAL A C 1
ATOM 696 O O . VAL A 1 88 ? -3.903 -9.387 2.777 1.00 91.25 88 VAL A O 1
ATOM 699 N N . GLU A 1 89 ? -2.523 -9.589 4.545 1.00 90.38 89 GLU A N 1
ATOM 700 C CA . GLU A 1 89 ? -1.308 -9.945 3.800 1.00 90.38 89 GLU A CA 1
ATOM 701 C C . GLU A 1 89 ? -1.527 -11.201 2.954 1.00 90.38 89 GLU A C 1
ATOM 703 O O . GLU A 1 89 ? -1.222 -11.221 1.764 1.00 90.38 89 GLU A O 1
ATOM 708 N N . ASP A 1 90 ? -2.169 -12.221 3.527 1.00 91.19 90 ASP A N 1
ATOM 709 C CA . ASP A 1 90 ? -2.482 -13.460 2.821 1.00 91.19 90 ASP A CA 1
ATOM 710 C C . ASP A 1 90 ? -3.381 -13.243 1.590 1.00 91.19 90 ASP A C 1
ATOM 712 O O . ASP A 1 90 ? -3.192 -13.851 0.531 1.00 91.19 90 ASP A O 1
ATOM 716 N N . ARG A 1 91 ? -4.376 -12.356 1.704 1.00 88.62 91 ARG A N 1
ATOM 717 C CA . ARG A 1 91 ? -5.237 -11.988 0.571 1.00 88.62 91 ARG A CA 1
ATOM 718 C C . ARG A 1 91 ? -4.513 -11.094 -0.422 1.00 88.62 91 ARG A C 1
ATOM 720 O O . ARG A 1 91 ? -4.708 -11.259 -1.625 1.00 88.62 91 ARG A O 1
ATOM 727 N N . TRP A 1 92 ? -3.706 -10.170 0.075 1.00 86.38 92 TRP A N 1
ATOM 728 C CA . TRP A 1 92 ? -2.938 -9.222 -0.714 1.00 86.38 92 TRP A CA 1
ATOM 729 C C . TRP A 1 92 ? -1.967 -9.957 -1.644 1.00 86.38 92 TRP A C 1
ATOM 731 O O . TRP A 1 92 ? -2.035 -9.792 -2.861 1.00 86.38 92 TRP A O 1
ATOM 741 N N . ASP A 1 93 ? -1.205 -10.909 -1.111 1.00 85.06 93 ASP A N 1
ATOM 742 C CA . ASP A 1 93 ? -0.249 -11.698 -1.890 1.00 85.06 93 ASP A CA 1
ATOM 743 C C . ASP A 1 93 ? -0.929 -12.620 -2.918 1.00 85.06 93 ASP A C 1
ATOM 745 O O . ASP A 1 93 ? -0.403 -12.832 -4.013 1.00 85.06 93 ASP A O 1
ATOM 749 N N . ARG A 1 94 ? -2.122 -13.151 -2.613 1.00 86.50 94 ARG A N 1
ATOM 750 C CA . ARG A 1 94 ? -2.830 -14.088 -3.506 1.00 86.50 94 ARG A CA 1
ATOM 751 C C . ARG A 1 94 ? -3.720 -13.429 -4.557 1.00 86.50 94 ARG A C 1
ATOM 753 O O . ARG A 1 94 ? -3.926 -14.022 -5.614 1.00 86.50 94 ARG A O 1
ATOM 760 N N . GLN A 1 95 ? -4.324 -12.280 -4.254 1.00 81.44 95 GLN A N 1
ATOM 761 C CA . GLN A 1 95 ? -5.410 -11.700 -5.061 1.00 81.44 95 GLN A CA 1
ATOM 762 C C . GLN A 1 95 ? -5.079 -10.317 -5.623 1.00 81.44 95 GLN A C 1
ATOM 764 O O . GLN A 1 95 ? -5.612 -9.953 -6.668 1.00 81.44 95 GLN A O 1
ATOM 769 N N . MET A 1 96 ? -4.211 -9.548 -4.962 1.00 76.19 96 MET A N 1
ATOM 770 C CA . MET A 1 96 ? -3.946 -8.149 -5.301 1.00 76.19 96 MET A CA 1
ATOM 771 C C . MET A 1 96 ? -2.447 -7.909 -5.384 1.00 76.19 96 MET A C 1
ATOM 773 O O . MET A 1 96 ? -1.869 -7.372 -4.453 1.00 76.19 96 MET A O 1
ATOM 777 N N . SER A 1 97 ? -1.836 -8.340 -6.498 1.00 85.75 97 SER A N 1
ATOM 778 C CA . SER A 1 97 ? -0.397 -8.242 -6.814 1.00 85.75 97 SER A CA 1
ATOM 779 C C . SER A 1 97 ? 0.340 -7.170 -5.993 1.00 85.75 97 SER A C 1
ATOM 781 O O . SER A 1 97 ? 0.420 -6.013 -6.410 1.00 85.75 97 SER A O 1
ATOM 783 N N . ARG A 1 98 ? 0.862 -7.569 -4.820 1.00 89.94 98 ARG A N 1
ATOM 784 C CA . ARG A 1 98 ? 1.407 -6.653 -3.805 1.00 89.94 98 ARG A CA 1
ATOM 785 C C . ARG A 1 98 ? 2.415 -5.690 -4.402 1.00 89.94 98 ARG A C 1
ATOM 787 O O . ARG A 1 98 ? 2.283 -4.475 -4.266 1.00 89.94 98 ARG A O 1
ATOM 794 N N . ASP A 1 99 ? 3.375 -6.258 -5.121 1.00 93.06 99 ASP A N 1
ATOM 795 C CA . ASP A 1 99 ? 4.459 -5.500 -5.727 1.00 93.06 99 ASP A CA 1
ATOM 796 C C . ASP A 1 99 ? 3.942 -4.466 -6.732 1.00 93.06 99 ASP A C 1
ATOM 798 O O . ASP A 1 99 ? 4.492 -3.377 -6.816 1.00 93.06 99 ASP A O 1
ATOM 802 N N . LEU A 1 100 ? 2.850 -4.752 -7.453 1.00 92.44 100 LEU A N 1
ATOM 803 C CA . LEU A 1 100 ? 2.264 -3.805 -8.402 1.00 92.44 100 LEU A CA 1
ATOM 804 C C . LEU A 1 100 ? 1.633 -2.600 -7.695 1.00 92.44 100 LEU A C 1
ATOM 806 O O . LEU A 1 100 ? 1.788 -1.473 -8.159 1.00 92.44 100 LEU A O 1
ATOM 810 N N . HIS A 1 101 ? 0.949 -2.821 -6.573 1.00 91.88 101 HIS A N 1
ATOM 811 C CA . HIS A 1 101 ? 0.397 -1.735 -5.762 1.00 91.88 101 HIS A CA 1
ATOM 812 C C . HIS A 1 101 ? 1.491 -0.915 -5.068 1.00 91.88 101 HIS A C 1
ATOM 814 O O . HIS A 1 101 ? 1.392 0.309 -5.027 1.00 91.88 101 HIS A O 1
ATOM 820 N N . MET A 1 102 ? 2.542 -1.570 -4.569 1.00 93.38 102 MET A N 1
ATOM 821 C CA . MET A 1 102 ? 3.710 -0.905 -3.982 1.00 93.38 102 MET A CA 1
ATOM 822 C C . MET A 1 102 ? 4.473 -0.081 -5.023 1.00 93.38 102 MET A C 1
ATOM 824 O O . MET A 1 102 ? 4.751 1.088 -4.784 1.00 93.38 102 MET A O 1
ATOM 828 N N . ALA A 1 103 ? 4.728 -0.637 -6.208 1.00 93.69 103 ALA A N 1
ATOM 829 C CA . ALA A 1 103 ? 5.354 0.079 -7.317 1.00 93.69 103 ALA A CA 1
ATOM 830 C C . ALA A 1 103 ? 4.504 1.275 -7.773 1.00 93.69 103 ALA A C 1
ATOM 832 O O . ALA A 1 103 ? 5.021 2.364 -8.003 1.00 93.69 103 ALA A O 1
ATOM 833 N N . ALA A 1 104 ? 3.181 1.103 -7.866 1.00 92.94 104 ALA A N 1
ATOM 834 C CA . ALA A 1 104 ? 2.282 2.197 -8.215 1.00 92.94 104 ALA A CA 1
ATOM 835 C C . ALA A 1 104 ? 2.273 3.307 -7.154 1.00 92.94 104 ALA A C 1
ATOM 837 O O . ALA A 1 104 ? 2.174 4.476 -7.511 1.00 92.94 104 ALA A O 1
ATOM 838 N N . TYR A 1 105 ? 2.373 2.951 -5.871 1.00 92.06 105 TYR A N 1
ATOM 839 C CA . TYR A 1 105 ? 2.514 3.905 -4.772 1.00 92.06 105 TYR A CA 1
ATOM 840 C C . TYR A 1 105 ? 3.860 4.636 -4.821 1.00 92.06 105 TYR A C 1
ATOM 842 O O . TYR A 1 105 ? 3.880 5.863 -4.739 1.00 92.06 105 TYR A O 1
ATOM 850 N N . TYR A 1 106 ? 4.953 3.901 -5.046 1.00 91.38 106 TYR A N 1
ATOM 851 C CA . TYR A 1 106 ? 6.296 4.446 -5.227 1.00 91.38 106 TYR A CA 1
ATOM 852 C C . TYR A 1 106 ? 6.335 5.493 -6.344 1.00 91.38 106 TYR A C 1
ATOM 854 O O . TYR A 1 106 ? 6.882 6.567 -6.148 1.00 91.38 106 TYR A O 1
ATOM 862 N N . LEU A 1 107 ? 5.694 5.234 -7.486 1.00 91.06 107 LEU A N 1
ATOM 863 C CA . LEU A 1 107 ? 5.666 6.159 -8.626 1.00 91.06 107 LEU A CA 1
ATOM 864 C C . LEU A 1 107 ? 4.662 7.312 -8.478 1.00 91.06 107 LEU A C 1
ATOM 866 O O . LEU A 1 107 ? 4.602 8.195 -9.332 1.00 91.06 107 LEU A O 1
ATOM 870 N N . HIS A 1 108 ? 3.819 7.309 -7.445 1.00 89.06 108 HIS A N 1
ATOM 871 C CA . HIS A 1 108 ? 2.727 8.267 -7.342 1.00 89.06 108 HIS A CA 1
ATOM 872 C C . HIS A 1 108 ? 3.236 9.632 -6.835 1.00 89.06 108 HIS A C 1
ATOM 874 O O . HIS A 1 108 ? 3.638 9.730 -5.671 1.00 89.06 108 HIS A O 1
ATOM 880 N N . PRO A 1 109 ? 3.146 10.730 -7.619 1.00 84.75 109 PRO A N 1
ATOM 881 C CA . PRO A 1 109 ? 3.784 12.005 -7.263 1.00 84.75 109 PRO A CA 1
ATOM 882 C C . PRO A 1 109 ? 3.302 12.607 -5.940 1.00 84.75 109 PRO A C 1
ATOM 884 O O . PRO A 1 109 ? 4.069 13.250 -5.231 1.00 84.75 109 PRO A O 1
ATOM 887 N N . ALA A 1 110 ? 2.034 12.378 -5.573 1.00 83.50 110 ALA A N 1
ATOM 888 C CA . ALA A 1 110 ? 1.493 12.879 -4.307 1.00 83.50 110 ALA A CA 1
ATOM 889 C C . ALA A 1 110 ? 2.128 12.216 -3.069 1.00 83.50 110 ALA A C 1
ATOM 891 O O . ALA A 1 110 ? 2.019 12.765 -1.974 1.00 83.50 110 ALA A O 1
ATOM 892 N N . TYR A 1 111 ? 2.758 11.048 -3.237 1.00 84.88 111 TYR A N 1
ATOM 893 C CA . TYR A 1 111 ? 3.363 10.264 -2.159 1.00 84.88 111 TYR A CA 1
ATOM 894 C C . TYR A 1 111 ? 4.891 10.251 -2.238 1.00 84.88 111 TYR A C 1
ATOM 896 O O . TYR A 1 111 ? 5.542 10.491 -1.224 1.00 84.88 111 TYR A O 1
ATOM 904 N N . HIS A 1 112 ? 5.456 10.059 -3.434 1.00 83.75 112 HIS A N 1
ATOM 905 C CA . HIS A 1 112 ? 6.900 9.927 -3.646 1.00 83.75 112 HIS A CA 1
ATOM 906 C C . HIS A 1 112 ? 7.704 11.083 -3.040 1.00 83.75 112 HIS A C 1
ATOM 908 O O . HIS A 1 112 ? 8.618 10.867 -2.247 1.00 83.75 112 HIS A O 1
ATOM 914 N N . TYR A 1 113 ? 7.315 12.320 -3.353 1.00 79.25 113 TYR A N 1
ATOM 915 C CA . TYR A 1 113 ? 8.053 13.515 -2.932 1.00 79.25 113 TYR A CA 1
ATOM 916 C C . TYR A 1 113 ? 7.714 13.993 -1.517 1.00 79.25 113 TYR A C 1
ATOM 918 O O . TYR A 1 113 ? 8.402 14.854 -0.982 1.00 79.25 113 TYR A O 1
ATOM 926 N N . THR A 1 114 ? 6.642 13.476 -0.914 1.00 74.50 114 THR A N 1
ATOM 927 C CA . THR A 1 114 ? 6.166 13.927 0.403 1.00 74.50 114 THR A CA 1
ATOM 928 C C . THR A 1 114 ? 6.629 13.028 1.547 1.00 74.50 114 THR A C 1
ATOM 930 O O . THR A 1 114 ? 6.620 13.476 2.689 1.00 74.50 114 THR A O 1
ATOM 933 N N . HIS A 1 115 ? 7.030 11.787 1.257 1.00 66.50 115 HIS A N 1
ATOM 934 C CA . HIS A 1 115 ? 7.358 10.768 2.264 1.00 66.50 115 HIS A CA 1
ATOM 935 C C . HIS A 1 115 ? 8.774 10.189 2.118 1.00 66.50 115 HIS A C 1
ATOM 937 O O . HIS A 1 115 ? 9.065 9.171 2.728 1.00 66.50 115 HIS A O 1
ATOM 943 N N . GLU A 1 116 ? 9.642 10.808 1.307 1.00 70.06 116 GLU A N 1
ATOM 944 C CA . GLU A 1 116 ? 11.004 10.311 1.041 1.00 70.06 116 GLU A CA 1
ATOM 945 C C . GLU A 1 116 ? 11.033 8.820 0.622 1.00 70.06 116 GLU A C 1
ATOM 947 O O . GLU A 1 116 ? 11.956 8.076 0.952 1.00 70.06 116 GLU A O 1
ATOM 952 N N . LEU A 1 117 ? 10.022 8.376 -0.144 1.00 73.19 117 LEU A N 1
ATOM 953 C CA . LEU A 1 117 ? 9.811 6.957 -0.487 1.00 73.19 117 LEU A CA 1
ATOM 954 C C . LEU A 1 117 ? 10.974 6.324 -1.262 1.00 73.19 117 LEU A C 1
ATOM 956 O O . LEU A 1 117 ? 11.084 5.102 -1.313 1.00 73.19 117 LEU A O 1
ATOM 960 N N . ALA A 1 118 ? 11.841 7.143 -1.860 1.00 65.12 118 ALA A N 1
ATOM 961 C CA . ALA A 1 118 ? 13.062 6.710 -2.533 1.00 65.12 118 ALA A CA 1
ATOM 962 C C . ALA A 1 118 ? 14.008 5.894 -1.627 1.00 65.12 118 ALA A C 1
ATOM 964 O O . ALA A 1 118 ? 14.826 5.136 -2.145 1.00 65.12 118 ALA A O 1
ATOM 965 N N . TYR A 1 119 ? 13.882 6.014 -0.300 1.00 71.00 119 TYR A N 1
ATOM 966 C CA . TYR A 1 119 ? 14.699 5.280 0.675 1.00 71.00 119 TYR A CA 1
ATOM 967 C C . TYR A 1 119 ? 13.985 4.080 1.313 1.00 71.00 119 TYR A C 1
ATOM 969 O O . TYR A 1 119 ? 14.551 3.427 2.189 1.00 71.00 119 TYR A O 1
ATOM 977 N N . GLU A 1 120 ? 12.752 3.772 0.902 1.00 84.06 120 GLU A N 1
ATOM 978 C CA . GLU A 1 120 ? 12.059 2.571 1.367 1.00 84.06 120 GLU A CA 1
ATOM 979 C C . GLU A 1 120 ? 12.471 1.362 0.512 1.00 84.06 120 GLU A C 1
ATOM 981 O O . GLU A 1 120 ? 11.930 1.138 -0.574 1.00 84.06 120 GLU A O 1
ATOM 986 N N . ASP A 1 121 ? 13.421 0.566 1.021 1.00 88.62 121 ASP A N 1
ATOM 987 C CA . ASP A 1 121 ? 13.987 -0.612 0.338 1.00 88.62 121 ASP A CA 1
ATOM 988 C C . ASP A 1 121 ? 12.908 -1.553 -0.222 1.00 88.62 121 ASP A C 1
ATOM 990 O O . ASP A 1 121 ? 13.016 -2.033 -1.352 1.00 88.62 121 ASP A O 1
ATOM 994 N N . ASP A 1 122 ? 11.835 -1.780 0.537 1.00 91.06 122 ASP A N 1
ATOM 995 C CA . ASP A 1 122 ? 10.735 -2.657 0.133 1.00 91.06 122 ASP A CA 1
ATOM 996 C C . ASP A 1 122 ? 9.952 -2.106 -1.069 1.00 91.06 122 ASP A C 1
ATOM 998 O O . ASP A 1 122 ? 9.570 -2.878 -1.959 1.00 91.06 122 ASP A O 1
ATOM 1002 N N . LEU A 1 123 ? 9.734 -0.786 -1.130 1.00 91.25 123 LEU A N 1
ATOM 1003 C CA . LEU A 1 123 ? 9.049 -0.126 -2.245 1.00 91.25 123 LEU A CA 1
ATOM 1004 C C . LEU A 1 123 ? 9.918 -0.115 -3.501 1.00 91.25 123 LEU A C 1
ATOM 1006 O O . LEU A 1 123 ? 9.434 -0.471 -4.578 1.00 91.25 123 LEU A O 1
ATOM 1010 N N . THR A 1 124 ? 11.200 0.221 -3.359 1.00 91.06 124 THR A N 1
ATOM 1011 C CA . THR A 1 124 ? 12.164 0.194 -4.466 1.00 91.06 124 THR A CA 1
ATOM 1012 C C . THR A 1 124 ? 12.315 -1.226 -5.014 1.00 91.06 124 THR A C 1
ATOM 1014 O O . THR A 1 124 ? 12.253 -1.445 -6.223 1.00 91.06 124 THR A O 1
ATOM 1017 N N . ALA A 1 125 ? 12.413 -2.232 -4.140 1.00 93.50 125 ALA A N 1
ATOM 1018 C CA . ALA A 1 125 ? 12.495 -3.627 -4.557 1.00 93.50 125 ALA A CA 1
ATOM 1019 C C . ALA A 1 125 ? 11.199 -4.111 -5.233 1.00 93.50 125 ALA A C 1
ATOM 1021 O O . ALA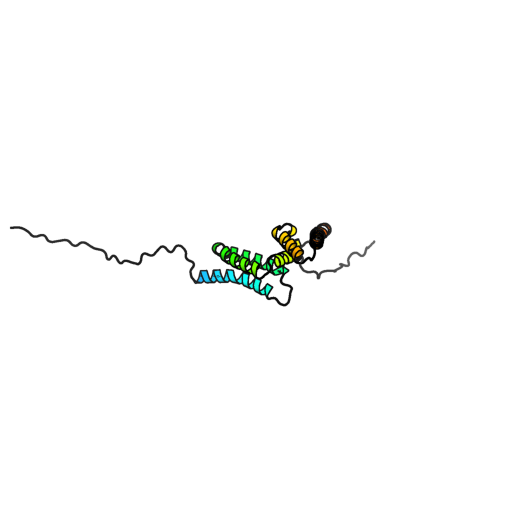 A 1 125 ? 11.260 -4.870 -6.202 1.00 93.50 125 ALA A O 1
ATOM 1022 N N . ALA A 1 126 ? 10.028 -3.680 -4.755 1.00 93.88 126 ALA A N 1
ATOM 1023 C CA . ALA A 1 126 ? 8.752 -3.976 -5.404 1.00 93.88 126 ALA A CA 1
ATOM 1024 C C . ALA A 1 126 ? 8.659 -3.355 -6.805 1.00 93.88 126 ALA A C 1
ATOM 1026 O O . ALA A 1 126 ? 8.249 -4.039 -7.746 1.00 93.88 126 ALA A O 1
ATOM 1027 N N . PHE A 1 127 ? 9.087 -2.099 -6.962 1.00 94.38 127 PHE A N 1
ATOM 1028 C CA . PHE A 1 127 ? 9.188 -1.437 -8.262 1.00 94.38 127 PHE A CA 1
ATOM 1029 C C . PHE A 1 127 ? 10.082 -2.225 -9.228 1.00 94.38 127 PHE A C 1
ATOM 1031 O O . PHE A 1 127 ? 9.617 -2.611 -10.304 1.00 94.38 127 PHE A O 1
ATOM 1038 N N . THR A 1 128 ? 11.301 -2.572 -8.808 1.00 94.62 128 THR A N 1
ATOM 1039 C CA . THR A 1 128 ? 12.233 -3.390 -9.598 1.00 94.62 128 THR A CA 1
ATOM 1040 C C . THR A 1 128 ? 11.603 -4.714 -10.035 1.00 94.62 128 THR A C 1
ATOM 1042 O O . THR A 1 128 ? 11.560 -5.005 -11.231 1.00 94.62 128 THR A O 1
ATOM 1045 N N . ARG A 1 129 ? 11.007 -5.479 -9.107 1.00 95.38 129 ARG A N 1
ATOM 1046 C CA . ARG A 1 129 ? 10.348 -6.764 -9.423 1.00 95.38 129 ARG A CA 1
ATOM 1047 C C . ARG A 1 129 ? 9.221 -6.614 -10.446 1.00 95.38 129 ARG A C 1
ATOM 1049 O O . ARG A 1 129 ? 9.013 -7.498 -11.282 1.00 95.38 129 ARG A O 1
ATOM 1056 N N . VAL A 1 130 ? 8.463 -5.517 -10.392 1.00 95.44 130 VAL A N 1
ATOM 1057 C CA . VAL A 1 130 ? 7.395 -5.242 -11.364 1.00 95.44 130 VAL A CA 1
ATOM 1058 C C . VAL A 1 130 ? 7.974 -4.969 -12.744 1.00 95.44 130 VAL A C 1
ATOM 1060 O O . VAL A 1 130 ? 7.504 -5.573 -13.710 1.00 95.44 130 VAL A O 1
ATOM 1063 N N . VAL A 1 131 ? 8.986 -4.106 -12.846 1.00 95.88 131 VAL A N 1
ATOM 1064 C CA . VAL A 1 131 ? 9.614 -3.772 -14.132 1.00 95.88 131 VAL A CA 1
ATOM 1065 C C . VAL A 1 131 ? 10.270 -5.005 -14.749 1.00 95.88 131 VAL A C 1
ATOM 1067 O O . VAL A 1 131 ? 10.026 -5.299 -15.919 1.00 95.88 131 VAL A O 1
ATOM 1070 N N . GLU A 1 132 ? 11.010 -5.788 -13.966 1.00 95.06 132 GLU A N 1
ATOM 1071 C CA . GLU A 1 132 ? 11.617 -7.047 -14.411 1.00 95.06 132 GLU A CA 1
ATOM 1072 C C . GLU A 1 132 ? 10.578 -8.042 -14.943 1.00 95.06 132 GLU A C 1
ATOM 1074 O O . GLU A 1 132 ? 10.782 -8.654 -15.991 1.00 95.06 132 GLU A O 1
ATOM 1079 N N . ARG A 1 133 ? 9.434 -8.180 -14.261 1.00 93.50 133 ARG A N 1
ATOM 1080 C CA . ARG A 1 133 ? 8.356 -9.099 -14.663 1.00 93.50 133 ARG A CA 1
ATOM 1081 C C . ARG A 1 133 ? 7.612 -8.645 -15.921 1.00 93.50 133 ARG A C 1
ATOM 1083 O O . ARG A 1 133 ? 7.101 -9.489 -16.657 1.00 93.50 133 ARG A O 1
ATOM 1090 N N . LEU A 1 134 ? 7.469 -7.336 -16.132 1.00 92.94 134 LEU A N 1
ATOM 1091 C CA . LEU A 1 134 ? 6.742 -6.770 -17.275 1.00 92.94 134 LEU A CA 1
ATOM 1092 C C . LEU A 1 134 ? 7.624 -6.607 -18.520 1.00 92.94 134 LEU A C 1
ATOM 1094 O O . LEU A 1 134 ? 7.111 -6.588 -19.643 1.00 92.94 134 LEU A O 1
ATOM 1098 N N . SER A 1 135 ? 8.937 -6.504 -18.332 1.00 93.12 135 SER A N 1
ATOM 1099 C CA . SER A 1 135 ? 9.900 -6.319 -19.412 1.00 93.12 135 SER A CA 1
ATOM 1100 C C . SER A 1 135 ? 10.178 -7.623 -20.157 1.00 93.12 135 SER A C 1
ATOM 1102 O O . SER A 1 135 ? 10.183 -8.713 -19.594 1.00 93.12 135 SER A O 1
ATOM 1104 N N . ARG A 1 136 ? 10.452 -7.520 -21.461 1.00 88.31 136 ARG A N 1
ATOM 1105 C CA . ARG A 1 136 ? 10.779 -8.685 -22.310 1.00 88.31 136 ARG A CA 1
ATOM 1106 C C . ARG A 1 136 ? 12.257 -9.074 -22.263 1.00 88.31 136 ARG A C 1
ATOM 1108 O O . ARG A 1 136 ? 12.616 -10.148 -22.738 1.00 88.31 136 ARG A O 1
ATOM 1115 N N . SER A 1 137 ? 13.105 -8.183 -21.754 1.00 94.62 137 SER A N 1
ATOM 1116 C CA . SER A 1 137 ? 14.556 -8.331 -21.691 1.00 94.62 137 SER A CA 1
ATOM 1117 C C . SER A 1 137 ? 15.069 -7.773 -20.363 1.00 94.62 137 SER A C 1
ATOM 1119 O O . SER A 1 137 ? 14.667 -6.664 -20.009 1.00 94.62 137 SER A O 1
ATOM 1121 N N . PRO A 1 138 ? 15.990 -8.468 -19.670 1.00 92.75 138 PRO A N 1
ATOM 1122 C CA . PRO A 1 138 ? 16.631 -7.948 -18.463 1.00 92.75 138 PRO A CA 1
ATOM 1123 C C . PRO A 1 138 ? 17.366 -6.624 -18.692 1.00 92.75 138 PRO A C 1
ATOM 1125 O O . PRO A 1 138 ? 17.375 -5.775 -17.814 1.00 92.75 138 PRO A O 1
ATOM 1128 N N . VAL A 1 139 ? 17.937 -6.424 -19.886 1.00 93.19 139 VAL A N 1
ATOM 1129 C CA . VAL A 1 139 ? 18.626 -5.169 -20.237 1.00 93.19 139 VAL A CA 1
ATOM 1130 C C . VAL A 1 139 ? 17.629 -4.015 -20.319 1.00 93.19 139 VAL A C 1
ATOM 1132 O O . VAL A 1 139 ? 17.850 -2.980 -19.715 1.00 93.19 139 VAL A O 1
ATOM 1135 N N . GLN A 1 140 ? 16.481 -4.226 -20.974 1.00 93.44 140 GLN A N 1
ATOM 1136 C CA . GLN A 1 140 ? 15.429 -3.202 -21.040 1.00 93.44 140 GLN A CA 1
ATOM 1137 C C . GLN A 1 140 ? 14.837 -2.898 -19.662 1.00 93.44 140 GLN A C 1
ATOM 1139 O O . GLN A 1 140 ? 14.449 -1.765 -19.409 1.00 93.44 140 GLN A O 1
ATOM 1144 N N . ALA A 1 141 ? 14.750 -3.905 -18.787 1.00 94.25 141 ALA A N 1
ATOM 1145 C CA . ALA A 1 141 ? 14.302 -3.701 -17.417 1.00 94.25 141 ALA A CA 1
ATOM 1146 C C . ALA A 1 141 ? 15.280 -2.807 -16.647 1.00 94.25 141 ALA A C 1
ATOM 1148 O O . ALA A 1 141 ? 14.843 -1.852 -16.018 1.00 94.25 141 ALA A O 1
ATOM 1149 N N . ALA A 1 142 ? 16.583 -3.100 -16.731 1.00 93.75 142 ALA A N 1
ATOM 1150 C CA . ALA A 1 142 ? 17.625 -2.310 -16.085 1.00 93.75 142 ALA A CA 1
ATOM 1151 C C . ALA A 1 142 ? 17.631 -0.861 -16.592 1.00 93.75 142 ALA A C 1
ATOM 1153 O O . ALA A 1 142 ? 17.533 0.051 -15.780 1.00 93.75 142 ALA A O 1
ATOM 1154 N N . ASP A 1 143 ? 17.619 -0.663 -17.915 1.00 94.56 143 ASP A N 1
ATOM 1155 C CA . ASP A 1 143 ? 17.589 0.674 -18.519 1.00 94.56 143 ASP A CA 1
ATOM 1156 C C . ASP A 1 143 ? 16.364 1.481 -18.042 1.00 94.56 143 ASP A C 1
ATOM 1158 O O . ASP A 1 143 ? 16.489 2.646 -17.678 1.00 94.56 143 ASP A O 1
ATOM 1162 N N . ALA A 1 144 ? 15.180 0.856 -17.984 1.00 93.56 144 ALA A N 1
ATOM 1163 C CA . ALA A 1 144 ? 13.957 1.514 -17.519 1.00 93.56 144 ALA A CA 1
ATOM 1164 C C . ALA A 1 144 ? 13.975 1.832 -16.013 1.00 93.56 144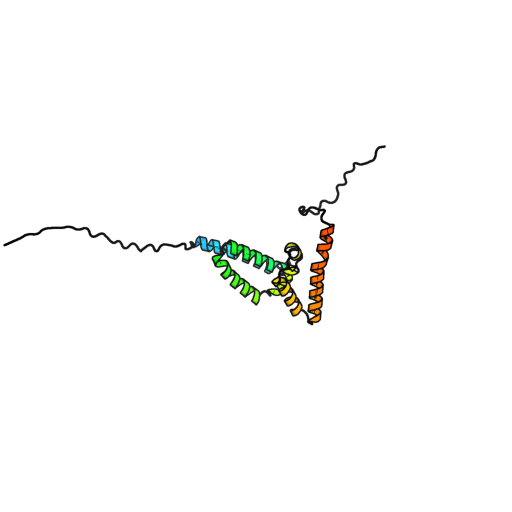 ALA A C 1
ATOM 1166 O O . ALA A 1 144 ? 13.418 2.843 -15.589 1.00 93.56 144 ALA A O 1
ATOM 1167 N N . ILE A 1 145 ? 14.577 0.963 -15.195 1.00 93.69 145 ILE A N 1
ATOM 1168 C CA . ILE A 1 145 ? 14.743 1.204 -13.755 1.00 93.69 145 ILE A CA 1
ATOM 1169 C C . ILE A 1 145 ? 15.680 2.391 -13.534 1.00 93.69 145 ILE A C 1
ATOM 1171 O O . ILE A 1 145 ? 15.348 3.281 -12.752 1.00 93.69 145 ILE A O 1
ATOM 1175 N N . ASP A 1 146 ? 16.816 2.413 -14.229 1.00 91.69 146 ASP A N 1
ATOM 1176 C CA . ASP A 1 146 ? 17.801 3.487 -14.122 1.00 91.69 146 ASP A CA 1
ATOM 1177 C C . ASP A 1 146 ? 17.203 4.825 -14.574 1.00 91.69 146 ASP A C 1
ATOM 1179 O O . ASP A 1 146 ? 17.299 5.806 -13.840 1.00 91.69 146 ASP A O 1
ATOM 1183 N N . GLU A 1 147 ? 16.490 4.851 -15.706 1.00 91.94 147 GLU A N 1
ATOM 1184 C CA . GLU A 1 147 ? 15.809 6.050 -16.215 1.00 91.94 147 GLU A CA 1
ATOM 1185 C C . GLU A 1 147 ? 14.810 6.617 -15.194 1.00 91.94 147 GLU A C 1
ATOM 1187 O O . GLU A 1 147 ? 14.860 7.800 -14.854 1.00 91.94 147 GLU A O 1
ATOM 1192 N N . VAL A 1 148 ? 13.942 5.771 -14.630 1.00 89.44 148 VAL A N 1
ATOM 1193 C CA . VAL A 1 148 ? 12.972 6.203 -13.611 1.00 89.44 148 VAL A CA 1
ATOM 1194 C C . VAL A 1 148 ? 13.672 6.702 -12.347 1.00 89.44 148 VAL A C 1
ATOM 1196 O O . VAL A 1 148 ? 13.272 7.722 -11.783 1.00 89.44 148 VAL A O 1
ATOM 1199 N N . ASN A 1 149 ? 14.722 6.016 -11.893 1.00 85.62 149 ASN A N 1
ATOM 1200 C CA . ASN A 1 149 ? 15.467 6.424 -10.705 1.00 85.62 149 ASN A CA 1
ATOM 1201 C C . ASN A 1 149 ? 16.176 7.769 -10.913 1.00 85.62 149 ASN A C 1
ATOM 1203 O O . ASN A 1 149 ? 16.190 8.595 -9.996 1.00 85.62 149 ASN A O 1
ATOM 1207 N N . GLU A 1 150 ? 16.727 8.018 -12.103 1.00 84.06 150 GLU A N 1
ATOM 1208 C CA . GLU A 1 150 ? 17.315 9.307 -12.472 1.00 84.06 150 GLU A CA 1
ATOM 1209 C C . GLU A 1 150 ? 16.264 10.424 -12.498 1.00 84.06 150 GLU A C 1
ATOM 1211 O O . GLU A 1 150 ? 16.494 11.489 -11.920 1.00 84.06 150 GLU A O 1
ATOM 1216 N N . GLU A 1 151 ? 15.090 10.191 -13.093 1.00 82.69 151 GLU A N 1
ATOM 1217 C CA . GLU A 1 151 ? 14.003 11.179 -13.125 1.00 82.69 151 GLU A CA 1
ATOM 1218 C C . GLU A 1 151 ? 13.485 11.527 -11.723 1.00 82.69 151 GLU A C 1
ATOM 1220 O O . GLU A 1 151 ? 13.318 12.705 -11.379 1.00 82.69 151 GLU A O 1
ATOM 1225 N N . LEU A 1 152 ? 13.257 10.509 -10.891 1.00 78.62 152 LEU A N 1
ATOM 1226 C CA . LEU A 1 152 ? 12.754 10.684 -9.529 1.00 78.62 152 LEU A CA 1
ATOM 1227 C C . LEU A 1 152 ? 13.790 11.357 -8.618 1.00 78.62 152 LEU A C 1
ATOM 1229 O O . LEU A 1 152 ? 13.417 12.169 -7.768 1.00 78.62 152 LEU A O 1
ATOM 1233 N N . SER A 1 153 ? 15.081 11.105 -8.852 1.00 71.81 153 SER A N 1
ATOM 1234 C CA . SER A 1 153 ? 16.187 11.754 -8.135 1.00 71.81 153 SER A CA 1
ATOM 1235 C C . SER A 1 153 ? 16.502 13.172 -8.640 1.00 71.81 153 SER A C 1
ATOM 1237 O O . SER A 1 153 ? 17.039 13.991 -7.891 1.00 71.81 153 SER A O 1
ATOM 1239 N N . GLY A 1 154 ? 16.202 13.477 -9.909 1.00 60.06 154 GLY A N 1
ATOM 1240 C CA . GLY A 1 154 ? 16.870 14.547 -10.659 1.00 60.06 154 GLY A CA 1
ATOM 1241 C C . GLY A 1 154 ? 16.149 15.891 -10.827 1.00 60.06 154 GLY A C 1
ATOM 1242 O O . GLY A 1 154 ? 16.824 16.891 -11.062 1.00 60.06 154 GLY A O 1
ATOM 1243 N N . ALA A 1 155 ? 14.822 15.994 -10.702 1.00 51.88 155 ALA A N 1
ATOM 1244 C CA . ALA A 1 155 ? 14.118 17.220 -11.132 1.00 51.88 155 ALA A CA 1
ATOM 1245 C C . ALA A 1 155 ? 13.644 18.154 -9.999 1.00 51.88 155 ALA A C 1
ATOM 1247 O O . ALA A 1 155 ? 13.693 19.375 -10.145 1.00 51.88 155 ALA A O 1
ATOM 1248 N N . TRP A 1 156 ? 13.217 17.626 -8.850 1.00 52.59 156 TRP A N 1
ATOM 1249 C CA . TRP A 1 156 ? 12.600 18.455 -7.800 1.00 52.59 156 TRP A CA 1
ATOM 1250 C C . TRP A 1 156 ? 13.607 19.092 -6.841 1.00 52.59 156 TRP A C 1
ATOM 1252 O O . TRP A 1 156 ? 13.442 20.250 -6.466 1.00 52.59 156 TRP A O 1
ATOM 1262 N N . MET A 1 157 ? 14.705 18.408 -6.507 1.00 49.12 157 MET A N 1
ATOM 1263 C CA . MET A 1 157 ? 15.717 18.942 -5.580 1.00 49.12 157 MET A CA 1
ATOM 1264 C C . MET A 1 157 ? 16.450 20.171 -6.149 1.00 49.12 157 MET A C 1
ATOM 1266 O O . MET A 1 157 ? 16.831 21.073 -5.403 1.00 49.12 157 MET A O 1
ATOM 1270 N N . ALA A 1 158 ? 16.597 20.252 -7.475 1.00 43.38 158 ALA A N 1
ATOM 1271 C CA . ALA A 1 158 ? 17.204 21.396 -8.157 1.00 43.38 158 ALA A CA 1
ATOM 1272 C C . ALA A 1 158 ? 16.241 22.591 -8.343 1.00 43.38 158 ALA A C 1
ATOM 1274 O O . ALA A 1 158 ? 16.699 23.732 -8.444 1.00 43.38 158 ALA A O 1
ATOM 1275 N N . GLU A 1 159 ? 14.924 22.355 -8.377 1.00 37.84 159 GLU A N 1
ATOM 1276 C CA . GLU A 1 159 ? 13.889 23.383 -8.585 1.00 37.84 159 GLU A CA 1
ATOM 1277 C C . GLU A 1 159 ? 13.359 23.946 -7.251 1.00 37.84 159 GLU A C 1
ATOM 1279 O O . GLU A 1 159 ? 13.214 25.160 -7.099 1.00 37.84 159 GLU A O 1
ATOM 1284 N N . SER A 1 160 ? 13.173 23.104 -6.226 1.00 44.34 160 SER A N 1
ATOM 1285 C CA . SER A 1 160 ? 12.767 23.525 -4.873 1.00 44.34 160 SER A CA 1
ATOM 1286 C C . SER A 1 160 ? 13.799 24.435 -4.195 1.00 44.34 160 SER A C 1
ATOM 1288 O O . SER A 1 160 ? 13.430 25.291 -3.393 1.00 44.34 160 SER A O 1
ATOM 1290 N N . GLY A 1 161 ? 15.077 24.334 -4.575 1.00 41.41 161 GLY A N 1
ATOM 1291 C CA . GLY A 1 161 ? 16.122 25.275 -4.161 1.00 41.41 161 GLY A CA 1
ATOM 1292 C C . GLY A 1 161 ? 16.018 26.670 -4.801 1.00 41.41 161 GLY A C 1
ATOM 1293 O O . GLY A 1 161 ? 16.604 27.615 -4.279 1.00 41.41 161 GLY A O 1
ATOM 1294 N N . ARG A 1 162 ? 15.265 26.833 -5.903 1.00 41.97 162 ARG A N 1
ATOM 1295 C CA . ARG A 1 162 ? 15.001 28.138 -6.547 1.00 41.97 162 ARG A CA 1
ATOM 1296 C C . ARG A 1 162 ? 13.705 28.802 -6.080 1.00 41.97 162 ARG A C 1
ATOM 1298 O O . ARG A 1 162 ? 13.611 30.023 -6.146 1.00 41.97 162 ARG A O 1
ATOM 1305 N N . VAL A 1 163 ? 12.727 28.029 -5.601 1.00 44.34 163 VAL A N 1
ATOM 1306 C CA . VAL A 1 163 ? 11.379 28.514 -5.222 1.00 44.34 163 VAL A CA 1
ATOM 1307 C C . VAL A 1 163 ? 11.205 28.668 -3.699 1.00 44.34 163 VAL A C 1
ATOM 1309 O O . VAL A 1 163 ? 10.124 29.001 -3.216 1.00 44.34 163 VAL A O 1
ATOM 1312 N N . ALA A 1 164 ? 12.279 28.514 -2.916 1.00 42.22 164 ALA A N 1
ATOM 1313 C CA . ALA A 1 164 ? 12.314 28.754 -1.467 1.00 42.22 164 ALA A CA 1
ATOM 1314 C C . ALA A 1 164 ? 12.203 30.254 -1.082 1.00 42.22 164 ALA A C 1
ATOM 1316 O O . ALA A 1 164 ? 12.961 30.764 -0.260 1.00 42.22 164 ALA A O 1
ATOM 1317 N N . GLY A 1 165 ? 11.261 30.971 -1.699 1.00 39.50 165 GLY A N 1
ATOM 1318 C CA . GLY A 1 165 ? 10.834 32.327 -1.356 1.00 39.50 165 GLY A CA 1
ATOM 1319 C C . GLY A 1 165 ? 9.311 32.498 -1.277 1.00 39.50 165 GLY A C 1
ATOM 1320 O O . GLY A 1 165 ? 8.852 33.612 -1.044 1.00 39.50 165 GLY A O 1
ATOM 1321 N N . SER A 1 166 ? 8.517 31.435 -1.449 1.00 45.22 166 SER A N 1
ATOM 1322 C CA . SER A 1 166 ? 7.047 31.493 -1.366 1.00 45.22 166 SER A CA 1
ATOM 1323 C C . SER A 1 166 ? 6.499 30.445 -0.395 1.00 45.22 166 SER A C 1
ATOM 1325 O O . SER A 1 166 ? 6.741 29.251 -0.543 1.00 45.22 166 SER A O 1
ATOM 1327 N N . ASP A 1 167 ? 5.793 30.950 0.614 1.00 38.75 167 ASP A N 1
ATOM 1328 C CA . ASP A 1 167 ? 5.269 30.274 1.805 1.00 38.75 167 ASP A CA 1
ATOM 1329 C C . ASP A 1 167 ? 4.319 29.096 1.459 1.00 38.75 167 ASP A C 1
ATOM 1331 O O . ASP A 1 167 ? 3.347 29.299 0.725 1.00 38.75 167 ASP A O 1
ATOM 1335 N N . PRO A 1 168 ? 4.547 27.866 1.963 1.00 45.25 168 PRO A N 1
ATOM 1336 C CA . PRO A 1 168 ? 3.804 26.660 1.567 1.00 45.25 168 PRO A CA 1
ATOM 1337 C C . PRO A 1 168 ? 2.384 26.520 2.164 1.00 45.25 168 PRO A C 1
ATOM 1339 O O . PRO A 1 168 ? 1.820 25.426 2.146 1.00 45.25 168 PRO A O 1
ATOM 1342 N N . ALA A 1 169 ? 1.784 27.592 2.693 1.00 39.91 169 ALA A N 1
ATOM 1343 C CA . ALA A 1 169 ? 0.513 27.535 3.426 1.00 39.91 169 ALA A CA 1
ATOM 1344 C C . ALA A 1 169 ? -0.731 28.093 2.695 1.00 39.91 169 ALA A C 1
ATOM 1346 O O . ALA A 1 169 ? -1.795 28.127 3.312 1.00 39.91 169 ALA A O 1
ATOM 1347 N N . ASP A 1 170 ? -0.665 28.506 1.420 1.00 40.94 170 ASP A N 1
ATOM 1348 C CA . ASP A 1 170 ? -1.851 29.029 0.708 1.00 40.94 170 ASP A CA 1
ATOM 1349 C C . ASP A 1 170 ? -2.485 27.986 -0.246 1.00 40.94 170 ASP A C 1
ATOM 1351 O O . ASP A 1 170 ? -1.896 27.650 -1.277 1.00 40.94 170 ASP A O 1
ATOM 1355 N N . PRO A 1 171 ? -3.688 27.449 0.054 1.00 44.25 171 PRO A N 1
ATOM 1356 C CA . PRO A 1 171 ? -4.332 26.415 -0.751 1.00 44.25 171 PRO A CA 1
ATOM 1357 C C . PRO A 1 171 ? -5.192 26.958 -1.910 1.00 44.25 171 PRO A C 1
ATOM 1359 O O . PRO A 1 171 ? -5.965 26.188 -2.485 1.00 44.25 171 PRO A O 1
ATOM 1362 N N . ASN A 1 172 ? -5.124 28.249 -2.273 1.00 34.88 172 ASN A N 1
ATOM 1363 C CA . ASN A 1 172 ? -5.978 28.812 -3.328 1.00 34.88 172 ASN A CA 1
ATOM 1364 C C . ASN A 1 172 ? -5.195 29.457 -4.497 1.00 34.88 172 ASN A C 1
ATOM 1366 O O . ASN A 1 172 ? -4.681 30.565 -4.356 1.00 34.88 172 ASN A O 1
ATOM 1370 N N . PRO A 1 173 ? -5.198 28.864 -5.709 1.00 41.75 173 PRO A N 1
ATOM 1371 C CA . PRO A 1 173 ? -4.461 29.395 -6.862 1.00 41.75 173 PRO A CA 1
ATOM 1372 C C . PRO A 1 173 ? -5.132 30.602 -7.552 1.00 41.75 173 PRO A C 1
ATOM 1374 O O . PRO A 1 173 ? -4.684 31.034 -8.611 1.00 41.75 173 PRO A O 1
ATOM 1377 N N . SER A 1 174 ? -6.208 31.167 -6.994 1.00 36.06 174 SER A N 1
ATOM 1378 C CA . SER A 1 174 ? -7.032 32.169 -7.696 1.00 36.06 174 SER A CA 1
ATOM 1379 C C . SER A 1 174 ? -6.631 33.631 -7.462 1.00 36.06 174 SER A C 1
ATOM 1381 O O . SER A 1 174 ? -7.350 34.527 -7.899 1.00 36.06 174 SER A O 1
ATOM 1383 N N . ARG A 1 175 ? -5.522 33.923 -6.773 1.00 40.16 175 ARG A N 1
ATOM 1384 C CA . ARG A 1 175 ? -5.157 35.304 -6.417 1.00 40.16 175 ARG A CA 1
ATOM 1385 C C . ARG A 1 175 ? -3.921 35.794 -7.171 1.00 40.16 175 ARG A C 1
ATOM 1387 O O . ARG A 1 175 ? -2.906 36.138 -6.578 1.00 40.16 175 ARG A O 1
ATOM 1394 N N . VAL A 1 176 ? -4.034 35.867 -8.495 1.00 43.00 176 VAL A N 1
ATOM 1395 C CA . VAL A 1 176 ? -3.093 36.615 -9.338 1.00 43.00 176 VAL A CA 1
ATOM 1396 C C . VAL A 1 176 ? -3.725 37.957 -9.704 1.00 43.00 176 VAL A C 1
ATOM 1398 O O . VAL A 1 176 ? -4.721 38.001 -10.418 1.00 43.00 176 VAL A O 1
ATOM 1401 N N . GLY A 1 177 ? -3.110 39.044 -9.227 1.00 42.16 177 GLY A N 1
ATOM 1402 C CA . GLY A 1 177 ? -3.249 40.383 -9.804 1.00 42.16 177 GLY A CA 1
ATOM 1403 C C . GLY A 1 177 ? -4.264 41.320 -9.145 1.00 42.16 177 GLY A C 1
ATOM 1404 O O . GLY A 1 177 ? -5.344 41.535 -9.681 1.00 42.16 177 GLY A O 1
ATOM 1405 N N . SER A 1 178 ? -3.849 41.998 -8.074 1.00 36.34 178 SER A N 1
ATOM 1406 C CA . SER A 1 178 ? -4.238 43.399 -7.869 1.00 36.34 178 SER A CA 1
ATOM 1407 C C . SER A 1 178 ? -2.961 44.227 -7.913 1.00 36.34 178 SER A C 1
ATOM 1409 O O . SER A 1 178 ? -2.137 44.153 -7.008 1.00 36.34 178 SER A O 1
ATOM 1411 N N . VAL A 1 179 ? -2.768 44.944 -9.017 1.00 43.62 179 VAL A N 1
ATOM 1412 C CA . VAL A 1 179 ? -1.771 46.009 -9.129 1.00 43.62 179 VAL A CA 1
ATOM 1413 C C . VAL A 1 179 ? -2.361 47.220 -8.415 1.00 43.62 179 VAL A C 1
ATOM 1415 O O . VAL A 1 179 ? -3.379 47.744 -8.864 1.00 43.62 179 VAL A O 1
ATOM 1418 N N . ASP A 1 180 ? -1.751 47.645 -7.312 1.00 36.66 180 ASP A N 1
ATOM 1419 C CA . ASP A 1 180 ? -2.069 48.931 -6.692 1.00 36.66 180 ASP A CA 1
ATOM 1420 C C . ASP A 1 180 ? -1.494 50.064 -7.565 1.00 36.66 180 ASP A C 1
ATOM 1422 O O . ASP A 1 180 ? -0.291 50.073 -7.844 1.00 36.66 180 ASP A O 1
ATOM 1426 N N . PRO A 1 181 ? -2.308 51.029 -8.033 1.00 40.88 181 PRO A N 1
ATOM 1427 C CA . PRO A 1 181 ? -1.823 52.167 -8.794 1.00 40.88 181 PRO A CA 1
ATOM 1428 C C . PRO A 1 181 ? -1.499 53.309 -7.830 1.00 40.88 181 PRO A C 1
ATOM 1430 O O . PRO A 1 181 ? -2.333 54.174 -7.570 1.00 40.88 181 PRO A O 1
ATOM 1433 N N . ALA A 1 182 ? -0.284 53.324 -7.294 1.00 42.59 182 ALA A N 1
ATOM 1434 C CA . ALA A 1 182 ? 0.246 54.495 -6.607 1.00 42.59 182 ALA A CA 1
ATOM 1435 C C . ALA A 1 182 ? 1.772 54.500 -6.682 1.00 42.59 182 ALA A C 1
ATOM 1437 O O . ALA A 1 182 ? 2.437 54.132 -5.729 1.00 42.59 182 ALA A O 1
ATOM 1438 N N . ASP A 1 183 ? 2.298 54.890 -7.841 1.00 39.97 183 ASP A N 1
ATOM 1439 C CA . ASP A 1 183 ? 3.560 55.630 -7.936 1.00 39.97 183 ASP A CA 1
ATOM 1440 C C . ASP A 1 183 ? 3.641 56.286 -9.322 1.00 39.97 183 ASP A C 1
ATOM 1442 O O . ASP A 1 183 ? 4.323 55.848 -10.247 1.00 39.97 183 ASP A O 1
ATOM 1446 N N . SER A 1 184 ? 2.866 57.360 -9.486 1.00 42.38 184 SER A N 1
ATOM 1447 C CA . SER A 1 184 ? 3.170 58.389 -10.475 1.00 42.38 184 SER A CA 1
ATOM 1448 C C . SER A 1 184 ? 4.090 59.411 -9.812 1.00 42.38 184 SER A C 1
ATOM 1450 O O . SER A 1 184 ? 3.645 60.179 -8.957 1.00 42.38 184 SER A O 1
ATOM 1452 N N . ASN A 1 185 ? 5.358 59.400 -10.221 1.00 35.19 185 ASN A N 1
ATOM 1453 C CA . ASN A 1 185 ? 6.366 60.401 -9.887 1.00 35.19 185 ASN A CA 1
ATOM 1454 C C . ASN A 1 185 ? 5.828 61.831 -10.025 1.00 35.19 185 ASN A C 1
ATOM 1456 O O . ASN A 1 185 ? 5.375 62.241 -11.096 1.00 35.19 185 ASN A O 1
ATOM 1460 N N . GLY A 1 186 ? 5.957 62.593 -8.941 1.00 39.66 186 GLY A N 1
ATOM 1461 C CA . GLY A 1 186 ? 6.029 64.043 -8.964 1.00 39.66 186 GLY A CA 1
ATOM 1462 C C . GLY A 1 186 ? 7.469 64.489 -8.710 1.00 39.66 186 GLY A C 1
ATOM 1463 O O . GLY A 1 186 ? 8.104 63.982 -7.786 1.00 39.66 186 GLY A O 1
ATOM 1464 N N . VAL A 1 187 ? 7.873 65.502 -9.487 1.00 39.62 187 VAL A N 1
ATOM 1465 C CA . VAL A 1 187 ? 9.129 66.287 -9.485 1.00 39.62 187 VAL A CA 1
ATOM 1466 C C . VAL A 1 187 ? 10.289 65.701 -10.287 1.00 39.62 187 VAL A C 1
ATOM 1468 O O . VAL A 1 187 ? 10.860 64.666 -9.892 1.00 39.62 187 VAL A O 1
#

Sequence (187 aa):
MVEDARAVHEHGTVINQQPKEREAHGALSRQEAEEVANKIIEPLYEVLRVVDGDRRPSIGFVYAKLEAAKKKICEVSPQYAHLVFDVVEDRWDRQMSRDLHMAAYYLHPAYHYTHELAYEDDLTAAFTRVVERLSRSPVQAADAIDEVNEELSGAWMAESGRVAGSDPADPNPSRVGSVDPADSNGV

Organism: Colocasia esculenta (NCBI:txid4460)

Secondary structure (DSSP, 8-state):
--------------------------PPPHHHHHHHHHHHHHHHHHHHHHHT-TTS--HHHHHHHHHHHHHHHHHH-HHHHHHHHHHHHHHHHHHS-HHHHHHHHHT-HHHHTTTTGGG-HHHHHHHHHHHHHH-SSHHHHHHHHHHHHHHHHHSHHHHHTTSTTS-TT---TT-------------

InterPro domains:
  IPR012337 Ribonuclease H-like superfamily [SSF53098] (39-141)

pLDDT: mean 73.74, std 22.58, range [34.88, 96.25]